Protein AF-A0A317I6V7-F1 (afdb_monomer_lite)

Sequence (240 aa):
MAKKPLKFLVHVSLLLIAISLPPVAFAQRNTPPSGINEHSTIQEILEYLNRTSFPYARIGLRVAVAKSVDSWNPNVDNRYPDEFLVFSAGFRLASALDDCHLVLRNENITVYDAEDRDIKPIDLKGLTESSPPYVAEFGTWLETVSHNGGKAPFLQSKNPARADVLGPWELKFQSRGFFVRSIFGVKIPALKQGFFGKDFETSDTVRFGFDDRAAAERFNSGFRRLIKLCQPRSTKPRWK

Foldseek 3Di:
DDDDDPVVVVVVVVVVVVPPDDPPPLQPDLAADPQAHPPDALLSLLVVCQPQAQQQWKKKFWDQADDDPVPPDVPPPPGRPTWIKIKGGGWGFDDDSRALKTKIKHQAIWMWGDPPPDIDTDPPCVQQVDDDDWMFMFIARLQQKDLPPWRGWDQDDPPPVCCVRFARTKTKIFGQTFGPGDRPRDPSDPPDPDGDDPGDTDRRIMMIHHNDRVSRSNCSSSSSVSSVVSHDPPPPPPPD

Radius of gyration: 23.15 Å; chains: 1; bounding box: 88×47×67 Å

pLDDT: mean 70.58, std 20.38, range [28.17, 97.19]

Secondary structure (DSSP, 8-state):
-----THHHHHHHHHHHTTS-----GGG--PPPTT--TT--HHHHHHHHHHHTGGGPEEEEEEEPPPPGGG--TTS--PPPEEEEEEPS--EE-S-TT-SEEEEEESS--EEE--SS--EE--HHHHH-PPSPPPEEEEEEGGGB-SSSS-S-EE--S-HHHHHHH-SEEEEE-B-------BTTB----SSTTS--SS----S-EEEEESSHHHHHHHHHHHHHHHHHHS---------

Structure (mmCIF, N/CA/C/O backbone):
data_AF-A0A317I6V7-F1
#
_entry.id   AF-A0A317I6V7-F1
#
loop_
_atom_site.group_PDB
_atom_site.id
_atom_site.type_symbol
_atom_site.label_atom_id
_atom_site.label_alt_id
_atom_site.label_comp_id
_atom_site.label_asym_id
_atom_site.label_entity_id
_atom_site.label_seq_id
_atom_site.pdbx_PDB_ins_code
_atom_site.Cartn_x
_atom_site.Cartn_y
_atom_site.Cartn_z
_atom_site.occupancy
_atom_site.B_iso_or_equiv
_atom_site.auth_seq_id
_atom_site.auth_comp_id
_atom_site.auth_asym_id
_atom_site.auth_atom_id
_atom_site.pdbx_PDB_model_num
ATOM 1 N N . MET A 1 1 ? -55.033 30.294 -35.111 1.00 42.62 1 MET A N 1
ATOM 2 C CA . MET A 1 1 ? -54.491 29.064 -34.487 1.00 42.62 1 MET A CA 1
ATOM 3 C C . MET A 1 1 ? -53.004 28.961 -34.806 1.00 42.62 1 MET A C 1
ATOM 5 O O . MET A 1 1 ? -52.654 28.615 -35.925 1.00 42.62 1 MET A O 1
ATOM 9 N N . ALA A 1 2 ? -52.130 29.333 -33.868 1.00 43.94 2 ALA A N 1
ATOM 10 C CA . ALA A 1 2 ? -50.680 29.307 -34.067 1.00 43.94 2 ALA A CA 1
ATOM 11 C C . ALA A 1 2 ? -50.092 28.015 -33.478 1.00 43.94 2 ALA A C 1
ATOM 13 O O . ALA A 1 2 ? -50.138 27.802 -32.266 1.00 43.94 2 ALA A O 1
ATOM 14 N N . LYS A 1 3 ? -49.558 27.140 -34.340 1.00 52.41 3 LYS A N 1
ATOM 15 C CA . LYS A 1 3 ? -48.826 25.931 -33.936 1.00 52.41 3 LYS A CA 1
ATOM 16 C C . LYS A 1 3 ? -47.476 26.354 -33.348 1.00 52.41 3 LYS A C 1
ATOM 18 O O . LYS A 1 3 ? -46.576 26.740 -34.088 1.00 52.41 3 LYS A O 1
ATOM 23 N N . LYS A 1 4 ? -47.332 26.301 -32.020 1.00 54.62 4 LYS A N 1
ATOM 24 C CA . LYS A 1 4 ? -46.026 26.462 -31.361 1.00 54.62 4 LYS A CA 1
ATOM 25 C C . LYS A 1 4 ? -45.130 25.262 -31.718 1.00 54.62 4 LYS A C 1
ATOM 27 O O . LYS A 1 4 ? -45.615 24.130 -31.689 1.00 54.62 4 LYS A O 1
ATOM 32 N N . PRO A 1 5 ? -43.852 25.469 -32.076 1.00 56.53 5 PRO A N 1
ATOM 33 C CA . PRO A 1 5 ? -43.005 24.397 -32.581 1.00 56.53 5 PRO A CA 1
ATOM 34 C C . PRO A 1 5 ? -42.547 23.468 -31.448 1.00 56.53 5 PRO A C 1
ATOM 36 O O . PRO A 1 5 ? -41.829 23.872 -30.534 1.00 56.53 5 PRO A O 1
ATOM 39 N N . LEU A 1 6 ? -42.909 22.189 -31.582 1.00 55.72 6 LEU A N 1
ATOM 40 C CA . LEU A 1 6 ? -42.563 21.039 -30.728 1.00 55.72 6 LEU A CA 1
ATOM 41 C C . LEU A 1 6 ? -41.057 20.920 -30.396 1.00 55.72 6 LEU A C 1
ATOM 43 O O . LEU A 1 6 ? -40.670 20.277 -29.426 1.00 55.72 6 LEU A O 1
ATOM 47 N N . LYS A 1 7 ? -40.194 21.580 -31.178 1.00 51.94 7 LYS A N 1
ATOM 48 C CA . LYS A 1 7 ? -38.734 21.570 -31.018 1.00 51.94 7 LYS A CA 1
ATOM 49 C C . LYS A 1 7 ? -38.255 22.253 -29.730 1.00 51.94 7 LYS A C 1
ATOM 51 O O . LYS A 1 7 ? -37.212 21.866 -29.212 1.00 51.94 7 LYS A O 1
ATOM 56 N N . PHE A 1 8 ? -39.012 23.210 -29.185 1.00 54.28 8 PHE A N 1
ATOM 57 C CA . PHE A 1 8 ? -38.593 23.946 -27.984 1.00 54.28 8 PHE A CA 1
ATOM 58 C C . PHE A 1 8 ? -38.741 23.120 -26.693 1.00 54.28 8 PHE A C 1
ATOM 60 O O . PHE A 1 8 ? -37.932 23.246 -25.781 1.00 54.28 8 PHE A O 1
ATOM 67 N N . LEU A 1 9 ? -39.721 22.211 -26.638 1.00 53.19 9 LEU A N 1
ATOM 68 C CA . LEU A 1 9 ? -39.966 21.359 -25.466 1.00 53.19 9 LEU A CA 1
ATOM 69 C C . LEU A 1 9 ? -38.893 20.272 -25.293 1.00 53.19 9 LEU A C 1
ATOM 71 O O . LEU A 1 9 ? -38.475 20.001 -24.174 1.00 53.19 9 LEU A O 1
ATOM 75 N N . VAL A 1 10 ? -38.371 19.721 -26.394 1.00 58.03 10 VAL A N 1
ATOM 76 C CA . VAL A 1 10 ? -37.334 18.672 -26.350 1.00 58.03 10 VAL A CA 1
ATOM 77 C C . VAL A 1 10 ? -35.992 19.206 -25.825 1.00 58.03 10 VAL A C 1
ATOM 79 O O . VAL A 1 10 ? -35.286 18.500 -25.110 1.00 58.03 10 VAL A O 1
ATOM 82 N N . HIS A 1 11 ? -35.657 20.469 -26.108 1.00 53.97 11 HIS A N 1
ATOM 83 C CA . HIS A 1 11 ? -34.395 21.067 -25.652 1.00 53.97 11 HIS A CA 1
ATOM 84 C C . HIS A 1 11 ? -34.428 21.415 -24.156 1.00 53.97 11 HIS A C 1
ATOM 86 O O . HIS A 1 11 ? -33.421 21.258 -23.469 1.00 53.97 11 HIS A O 1
ATOM 92 N N . VAL A 1 12 ? -35.590 21.810 -23.623 1.00 55.59 12 VAL A N 1
ATOM 93 C CA . VAL A 1 12 ? -35.756 22.084 -22.185 1.00 55.59 12 VAL A CA 1
ATOM 94 C C . VAL A 1 12 ? -35.726 20.786 -21.363 1.00 55.59 12 VAL A C 1
ATOM 96 O O . VAL A 1 12 ? -35.140 20.765 -20.282 1.00 55.59 12 VAL A O 1
ATOM 99 N N . SER A 1 13 ? -36.260 19.676 -21.889 1.00 54.66 13 SER A N 1
ATOM 100 C CA . SER A 1 13 ? -36.192 18.368 -21.217 1.00 54.66 13 SER A CA 1
ATOM 101 C C . SER A 1 13 ? -34.779 17.767 -21.180 1.00 54.66 13 SER A C 1
ATOM 103 O O . SER A 1 13 ? -34.418 17.148 -20.183 1.00 54.66 13 SER A O 1
ATOM 105 N N . LEU A 1 14 ? -33.949 17.985 -22.208 1.00 51.53 14 LEU A N 1
ATOM 106 C CA . LEU A 1 14 ? -32.545 17.540 -22.210 1.00 51.53 14 LEU A CA 1
ATOM 107 C C . LEU A 1 14 ? -31.654 18.372 -21.272 1.00 51.53 14 LEU A C 1
ATOM 109 O O . LEU A 1 14 ? -30.735 17.825 -20.666 1.00 51.53 14 LEU A O 1
ATOM 113 N N . LEU A 1 15 ? -31.954 19.663 -21.083 1.00 49.69 15 LEU A N 1
ATOM 114 C CA . LEU A 1 15 ? -31.206 20.518 -20.155 1.00 49.69 15 LEU A CA 1
ATOM 115 C C . LEU A 1 15 ? -31.496 20.187 -18.675 1.00 49.69 15 LEU A C 1
ATOM 117 O O . LEU A 1 15 ? -30.617 20.331 -17.832 1.00 49.69 15 LEU A O 1
ATOM 121 N N . LEU A 1 16 ? -32.701 19.700 -18.352 1.00 47.91 16 LEU A N 1
ATOM 122 C CA . LEU A 1 16 ? -33.094 19.335 -16.980 1.00 47.91 16 LEU A CA 1
ATOM 123 C C . LEU A 1 16 ? -32.540 17.977 -16.512 1.00 47.91 16 LEU A C 1
ATOM 125 O O . LEU A 1 16 ? -32.347 17.779 -15.313 1.00 47.91 16 LEU A O 1
ATOM 129 N N . ILE A 1 17 ? -32.209 17.060 -17.428 1.00 49.19 17 ILE A N 1
ATOM 130 C CA . ILE A 1 17 ? -31.572 15.776 -17.074 1.00 49.19 17 ILE A CA 1
ATOM 131 C C . ILE A 1 17 ? -30.071 15.962 -16.779 1.00 49.19 17 ILE A C 1
ATOM 133 O O . ILE A 1 17 ? -29.499 15.207 -15.998 1.00 49.19 17 ILE A O 1
ATOM 137 N N . ALA A 1 18 ? -29.440 17.020 -17.297 1.00 47.75 18 ALA A N 1
ATOM 138 C CA . ALA A 1 18 ? -28.030 17.318 -17.034 1.00 47.75 18 ALA A CA 1
ATOM 139 C C . ALA A 1 18 ? -27.755 17.950 -15.648 1.00 47.75 18 ALA A C 1
ATOM 141 O O . ALA A 1 18 ? -26.595 18.078 -15.263 1.00 47.75 18 ALA A O 1
ATOM 142 N N . ILE A 1 19 ? -28.789 18.339 -14.886 1.00 50.38 19 ILE A N 1
ATOM 143 C CA . ILE A 1 19 ? -28.647 19.107 -13.628 1.00 50.38 19 ILE A CA 1
ATOM 144 C C . ILE A 1 19 ? -28.826 18.237 -12.361 1.00 50.38 19 ILE A C 1
ATOM 146 O O . ILE A 1 19 ? -28.567 18.697 -11.253 1.00 50.38 19 ILE A O 1
ATOM 150 N N . SER A 1 20 ? -29.216 16.963 -12.473 1.00 45.06 20 SER A N 1
ATOM 151 C CA . SER A 1 20 ? -29.677 16.178 -11.308 1.00 45.06 20 SER A CA 1
ATOM 152 C C . SER A 1 20 ? -28.700 15.148 -10.731 1.00 45.06 20 SER A C 1
ATOM 154 O O . SER A 1 20 ? -29.088 14.372 -9.860 1.00 45.06 20 SER A O 1
ATOM 156 N N . LEU A 1 21 ? -27.422 15.167 -11.109 1.00 43.00 21 LEU A N 1
ATOM 157 C CA . LEU A 1 21 ? -26.402 14.438 -10.353 1.00 43.00 21 LEU A CA 1
ATOM 158 C C . LEU A 1 21 ? -25.285 15.400 -9.958 1.00 43.00 21 LEU A C 1
ATOM 160 O O . LEU A 1 21 ? -24.432 15.711 -10.793 1.00 43.00 21 LEU A O 1
ATOM 164 N N . PRO A 1 22 ? -25.248 15.882 -8.698 1.00 42.97 22 PRO A N 1
ATOM 165 C CA . PRO A 1 22 ? -24.014 16.460 -8.203 1.00 42.97 22 PRO A CA 1
ATOM 166 C C . PRO A 1 22 ? -22.922 15.397 -8.384 1.00 42.97 22 PRO A C 1
ATOM 168 O O . PRO A 1 22 ? -23.170 14.226 -8.070 1.00 42.97 22 PRO A O 1
ATOM 171 N N . PRO A 1 23 ? -21.717 15.751 -8.865 1.00 45.62 23 PRO A N 1
ATOM 172 C CA . PRO A 1 23 ? -20.574 14.883 -8.670 1.00 45.62 23 PRO A CA 1
ATOM 173 C C . PRO A 1 23 ? -20.439 14.767 -7.159 1.00 45.62 23 PRO A C 1
ATOM 175 O O . PRO A 1 23 ? -20.001 15.705 -6.492 1.00 45.62 23 PRO A O 1
ATOM 178 N N . VAL A 1 24 ? -20.930 13.666 -6.592 1.00 44.00 24 VAL A N 1
ATOM 179 C CA . VAL A 1 24 ? -20.813 13.434 -5.165 1.00 44.00 24 VAL A CA 1
ATOM 180 C C . VAL A 1 24 ? -19.323 13.282 -4.932 1.00 44.00 24 VAL A C 1
ATOM 182 O O . VAL A 1 24 ? -18.716 12.252 -5.219 1.00 44.00 24 VAL A O 1
ATOM 185 N N . ALA A 1 25 ? -18.707 14.370 -4.486 1.00 42.50 25 ALA A N 1
ATOM 186 C CA . ALA A 1 25 ? -17.366 14.391 -3.961 1.00 42.50 25 ALA A CA 1
ATOM 187 C C . ALA A 1 25 ? -17.397 13.598 -2.646 1.00 42.50 25 ALA A C 1
ATOM 189 O O . ALA A 1 25 ? -17.383 14.157 -1.553 1.00 42.50 25 ALA A O 1
ATOM 190 N N . PHE A 1 26 ? -17.485 12.269 -2.755 1.00 47.50 26 PHE A N 1
ATOM 191 C CA . PHE A 1 26 ? -17.422 11.329 -1.636 1.00 47.50 26 PHE A CA 1
ATOM 192 C C . PHE A 1 26 ? -16.087 11.433 -0.882 1.00 47.50 26 PHE A C 1
ATOM 194 O O . PHE A 1 26 ? -15.999 11.061 0.283 1.00 47.50 26 PHE A O 1
ATOM 201 N N . ALA A 1 27 ? -15.071 12.047 -1.492 1.00 43.47 27 ALA A N 1
ATOM 202 C CA . ALA A 1 27 ? -13.715 12.134 -0.968 1.00 43.47 27 ALA A CA 1
ATOM 203 C C . ALA A 1 27 ? -13.500 13.094 0.226 1.00 43.47 27 ALA A C 1
ATOM 205 O O . ALA A 1 27 ? -12.367 13.223 0.689 1.00 43.47 27 ALA A O 1
ATOM 206 N N . GLN A 1 28 ? -14.538 13.768 0.739 1.00 48.84 28 GLN A N 1
ATOM 207 C CA . GLN A 1 28 ? -14.410 14.679 1.892 1.00 48.84 28 GLN A CA 1
ATOM 208 C C . GLN A 1 28 ? -15.331 14.372 3.072 1.00 48.84 28 GLN A C 1
ATOM 210 O O . GLN A 1 28 ? -15.231 15.032 4.108 1.00 48.84 28 GLN A O 1
ATOM 215 N N . ARG A 1 29 ? -16.206 13.369 2.973 1.00 52.38 29 ARG A N 1
ATOM 216 C CA . ARG A 1 29 ? -16.986 12.968 4.140 1.00 52.38 29 ARG A CA 1
ATOM 217 C C . ARG A 1 29 ? -16.149 12.000 4.966 1.00 52.38 29 ARG A C 1
ATOM 219 O O . ARG A 1 29 ? -15.787 10.934 4.487 1.00 52.38 29 ARG A O 1
ATOM 226 N N . ASN A 1 30 ? -15.898 12.341 6.230 1.00 60.06 30 ASN A N 1
ATOM 227 C CA . ASN A 1 30 ? -15.351 11.428 7.245 1.00 60.06 30 ASN A CA 1
ATOM 228 C C . ASN A 1 30 ? -16.300 10.244 7.552 1.00 60.06 30 ASN A C 1
ATOM 230 O O . ASN A 1 30 ? -16.191 9.627 8.608 1.00 60.06 30 ASN A O 1
ATOM 234 N N . THR A 1 31 ? -17.263 9.954 6.674 1.00 68.94 31 THR A N 1
ATOM 235 C CA . THR A 1 31 ? -18.221 8.877 6.860 1.00 68.94 31 THR A CA 1
ATOM 236 C C . THR A 1 31 ? -17.489 7.547 6.677 1.00 68.94 31 THR A C 1
ATOM 238 O O . THR A 1 31 ? -16.806 7.353 5.662 1.00 68.94 31 THR A O 1
ATOM 241 N N . PRO A 1 32 ? -17.593 6.634 7.652 1.00 77.06 32 PRO A N 1
ATOM 242 C CA . PRO A 1 32 ? -17.038 5.297 7.530 1.00 77.06 32 PRO A CA 1
ATOM 243 C C . PRO A 1 32 ? -17.605 4.577 6.293 1.00 77.06 32 PRO A C 1
ATOM 245 O O . PRO A 1 32 ? -18.790 4.741 5.988 1.00 77.06 32 PRO A O 1
ATOM 248 N N . PRO A 1 33 ? -16.796 3.795 5.557 1.00 82.06 33 PRO A N 1
ATOM 249 C CA . PRO A 1 33 ? -17.315 2.932 4.509 1.00 82.06 33 PRO A CA 1
ATOM 250 C C . PRO A 1 33 ? -18.190 1.828 5.115 1.00 82.06 33 PRO A C 1
ATOM 252 O O . PRO A 1 33 ? -18.050 1.473 6.285 1.00 82.06 33 PRO A O 1
ATOM 255 N N . SER A 1 34 ? -19.072 1.248 4.300 1.00 83.62 34 SER A N 1
ATOM 256 C CA . SER A 1 34 ? -19.912 0.118 4.708 1.00 83.62 34 SER A CA 1
ATOM 257 C C . SER A 1 34 ? -19.063 -1.015 5.297 1.00 83.62 34 SER A C 1
ATOM 259 O O . SER A 1 34 ? -18.195 -1.549 4.606 1.00 83.62 34 SER A O 1
ATOM 261 N N . GLY A 1 35 ? -19.331 -1.394 6.548 1.00 86.25 35 GLY A N 1
ATOM 262 C CA . GLY A 1 35 ? -18.615 -2.461 7.258 1.00 86.25 35 GLY A CA 1
ATOM 263 C C . GLY A 1 35 ? -17.749 -1.989 8.428 1.00 86.25 35 GLY A C 1
ATOM 264 O O . GLY A 1 35 ? -17.358 -2.823 9.232 1.00 86.25 35 GLY A O 1
ATOM 265 N N . ILE A 1 36 ? -17.505 -0.683 8.565 1.00 90.75 36 ILE A N 1
ATOM 266 C CA . ILE A 1 36 ? -16.954 -0.064 9.782 1.00 90.75 36 ILE A CA 1
ATOM 267 C C . ILE A 1 36 ? -17.796 1.161 10.153 1.00 90.75 36 ILE A C 1
ATOM 269 O O . ILE A 1 36 ? -18.487 1.719 9.303 1.00 90.75 36 ILE A O 1
ATOM 273 N N . ASN A 1 37 ? -17.789 1.580 11.418 1.00 91.50 37 ASN A N 1
ATOM 274 C CA . ASN A 1 37 ? -18.605 2.698 11.908 1.00 91.50 37 ASN A CA 1
ATOM 275 C C . ASN A 1 37 ? -17.823 3.603 12.877 1.00 91.50 37 ASN A C 1
ATOM 277 O O . ASN A 1 37 ? -16.635 3.393 13.108 1.00 91.50 37 ASN A O 1
ATOM 281 N N . GLU A 1 38 ? -18.481 4.626 13.437 1.00 87.75 38 GLU A N 1
ATOM 282 C CA . GLU A 1 38 ? -17.881 5.607 14.356 1.00 87.75 38 GLU A CA 1
ATOM 283 C C . GLU A 1 38 ? -17.362 5.066 15.693 1.00 87.75 38 GLU A C 1
ATOM 285 O O . GLU A 1 38 ? -16.569 5.743 16.351 1.00 87.75 38 GLU A O 1
ATOM 290 N N . HIS A 1 39 ? -17.682 3.826 16.021 1.00 91.25 39 HIS A N 1
ATOM 291 C CA . HIS A 1 39 ? -17.233 3.127 17.216 1.00 91.25 39 HIS A CA 1
ATOM 292 C C . HIS A 1 39 ? -16.335 1.931 16.903 1.00 91.25 39 HIS A C 1
ATOM 294 O O . HIS A 1 39 ? -15.922 1.245 17.833 1.00 91.25 39 HIS A O 1
ATOM 300 N N . SER A 1 40 ? -16.000 1.701 15.627 1.00 93.62 40 SER A N 1
ATOM 301 C CA . SER A 1 40 ? -15.181 0.549 15.267 1.00 93.62 40 SER A CA 1
ATOM 302 C C . SER A 1 40 ? -13.807 0.571 15.921 1.00 93.62 40 SER A C 1
ATOM 304 O O . SER A 1 40 ? -13.154 1.622 15.968 1.00 93.62 40 SER A O 1
ATOM 306 N N . THR A 1 41 ? -13.388 -0.599 16.398 1.00 93.81 41 THR A N 1
ATOM 307 C CA . THR A 1 41 ? -12.099 -0.822 17.062 1.00 93.81 41 THR A CA 1
ATOM 308 C C . THR A 1 41 ? -10.947 -0.861 16.052 1.00 93.81 41 THR A C 1
ATOM 310 O O . THR A 1 41 ? -11.164 -0.948 14.841 1.00 93.81 41 THR A O 1
ATOM 313 N N . ILE A 1 42 ? -9.704 -0.804 16.545 1.00 92.75 42 ILE A N 1
ATOM 314 C CA . ILE A 1 42 ? -8.497 -0.987 15.718 1.00 92.75 42 ILE A CA 1
ATOM 315 C C . ILE A 1 42 ? -8.574 -2.321 14.963 1.00 92.75 42 ILE A C 1
ATOM 317 O O . ILE A 1 42 ? -8.424 -2.334 13.741 1.00 92.75 42 ILE A O 1
ATOM 321 N N . GLN A 1 43 ? -8.928 -3.397 15.670 1.00 94.44 43 GLN A N 1
ATOM 322 C CA . GLN A 1 43 ? -9.109 -4.732 15.105 1.00 94.44 43 GLN A CA 1
ATOM 323 C C . GLN A 1 43 ? -10.138 -4.761 13.977 1.00 94.44 43 GLN A C 1
ATOM 325 O O . GLN A 1 43 ? -9.817 -5.215 12.882 1.00 94.44 43 GLN A O 1
ATOM 330 N N . GLU A 1 44 ? -11.344 -4.235 14.195 1.00 94.88 44 GLU A N 1
ATOM 331 C CA . GLU A 1 44 ? -12.392 -4.236 13.166 1.00 94.88 44 GLU A CA 1
ATOM 332 C C . GLU A 1 44 ? -11.957 -3.479 11.905 1.00 94.88 44 GLU A C 1
ATOM 334 O O . GLU A 1 44 ? -12.246 -3.893 10.779 1.00 94.88 44 GLU A O 1
ATOM 339 N N . ILE A 1 45 ? -11.235 -2.368 12.077 1.00 95.06 45 ILE A N 1
ATOM 340 C CA . ILE A 1 45 ? -10.740 -1.572 10.954 1.00 95.06 45 ILE A CA 1
ATOM 341 C C . ILE A 1 45 ? -9.611 -2.304 10.222 1.00 95.06 45 ILE A C 1
ATOM 343 O O . ILE A 1 45 ? -9.592 -2.299 8.990 1.00 95.06 45 ILE A O 1
ATOM 347 N N . LEU A 1 46 ? -8.690 -2.943 10.943 1.00 94.88 46 LEU A N 1
ATOM 348 C CA . LEU A 1 46 ? -7.609 -3.730 10.351 1.00 94.88 46 LEU A CA 1
ATOM 349 C C . LEU A 1 46 ? -8.138 -4.956 9.601 1.00 94.88 46 LEU A C 1
ATOM 351 O O . LEU A 1 46 ? -7.733 -5.180 8.461 1.00 94.88 46 LEU A O 1
ATOM 355 N N . GLU A 1 47 ? -9.087 -5.697 10.175 1.00 95.25 47 GLU A N 1
ATOM 356 C CA . GLU A 1 47 ? -9.764 -6.815 9.508 1.00 95.25 47 GLU A CA 1
ATOM 357 C C . GLU A 1 47 ? -10.487 -6.352 8.239 1.00 95.25 47 GLU A C 1
ATOM 359 O O . GLU A 1 47 ? -10.355 -6.967 7.173 1.00 95.25 47 GLU A O 1
ATOM 364 N N . TYR A 1 48 ? -11.205 -5.229 8.325 1.00 95.69 48 TYR A N 1
ATOM 365 C CA . TYR A 1 48 ? -11.856 -4.612 7.176 1.00 95.69 48 TYR A CA 1
ATOM 366 C C . TYR A 1 48 ? -10.840 -4.289 6.070 1.00 95.69 48 TYR A C 1
ATOM 368 O O . TYR A 1 48 ? -10.996 -4.762 4.942 1.00 95.69 48 TYR A O 1
ATOM 376 N N . LEU A 1 49 ? -9.770 -3.552 6.386 1.00 95.69 49 LEU A N 1
ATOM 377 C CA . LEU A 1 49 ? -8.745 -3.161 5.414 1.00 95.69 49 LEU A CA 1
ATOM 378 C C . LEU A 1 49 ? -8.008 -4.371 4.827 1.00 95.69 49 LEU A C 1
ATOM 380 O O . LEU A 1 49 ? -7.741 -4.387 3.624 1.00 95.69 49 LEU A O 1
ATOM 384 N N . ASN A 1 50 ? -7.731 -5.396 5.633 1.00 96.00 50 ASN A N 1
ATOM 385 C CA . ASN A 1 50 ? -7.088 -6.632 5.190 1.00 96.00 50 ASN A CA 1
ATOM 386 C C . ASN A 1 50 ? -7.939 -7.412 4.184 1.00 96.00 50 ASN A C 1
ATOM 388 O O . ASN A 1 50 ? -7.406 -8.040 3.270 1.00 96.00 50 ASN A O 1
ATOM 392 N N . ARG A 1 51 ? -9.267 -7.340 4.300 1.00 96.06 51 ARG A N 1
ATOM 393 C CA . ARG A 1 51 ? -10.182 -7.973 3.346 1.00 96.06 51 ARG A CA 1
ATOM 394 C C . ARG A 1 51 ? -10.418 -7.122 2.101 1.00 96.06 51 ARG A C 1
ATOM 396 O O . ARG A 1 51 ? -10.503 -7.664 1.001 1.00 96.06 51 ARG A O 1
ATOM 403 N N . THR A 1 52 ? -10.579 -5.809 2.258 1.00 95.50 52 THR A N 1
ATOM 404 C CA . THR A 1 52 ? -11.110 -4.955 1.182 1.00 95.50 52 THR A CA 1
ATOM 405 C C . THR A 1 52 ? -10.067 -4.131 0.446 1.00 95.50 52 THR A C 1
ATOM 407 O O . THR A 1 52 ? -10.381 -3.614 -0.624 1.00 95.50 52 THR A O 1
ATOM 410 N N . SER A 1 53 ? -8.875 -3.947 1.021 1.00 95.75 53 SER A N 1
ATOM 411 C CA . SER A 1 53 ? -7.963 -2.889 0.578 1.00 95.75 53 SER A CA 1
ATOM 412 C C . SER A 1 53 ? -6.503 -3.328 0.470 1.00 95.75 53 SER A C 1
ATOM 414 O O . SER A 1 53 ? -5.949 -3.209 -0.619 1.00 95.75 53 SER A O 1
ATOM 416 N N . PHE A 1 54 ? -5.874 -3.843 1.537 1.00 95.81 54 PHE A N 1
ATOM 417 C CA . PHE A 1 54 ? -4.437 -4.179 1.527 1.00 95.81 54 PHE A CA 1
ATOM 418 C C . PHE A 1 54 ? -4.031 -5.118 0.375 1.00 95.81 54 PHE A C 1
ATOM 420 O O . PHE A 1 54 ? -3.064 -4.786 -0.313 1.00 95.81 54 PHE A O 1
ATOM 427 N N . PRO A 1 55 ? -4.787 -6.190 0.051 1.00 97.19 55 PRO A N 1
ATOM 428 C CA . PRO A 1 55 ? -4.408 -7.098 -1.035 1.00 97.19 55 PRO A CA 1
ATOM 429 C C . PRO A 1 55 ? -4.393 -6.443 -2.416 1.00 97.19 55 PRO A C 1
ATOM 431 O O . PRO A 1 55 ? -3.725 -6.937 -3.316 1.00 97.19 55 PRO A O 1
ATOM 434 N N . TYR A 1 56 ? -5.116 -5.337 -2.587 1.00 96.69 56 TYR A N 1
ATOM 435 C CA . TYR A 1 56 ? -5.269 -4.638 -3.864 1.00 96.69 56 TYR A CA 1
ATOM 436 C C . TYR A 1 56 ? -4.395 -3.383 -3.958 1.00 96.69 56 TYR A C 1
ATOM 438 O O . TYR A 1 56 ? -4.307 -2.766 -5.020 1.00 96.69 56 TYR A O 1
ATOM 446 N N . ALA A 1 57 ? -3.767 -2.980 -2.852 1.00 95.56 57 ALA A N 1
ATOM 447 C CA . ALA A 1 57 ? -2.943 -1.789 -2.800 1.00 95.56 57 ALA A CA 1
ATOM 448 C C . ALA A 1 57 ? -1.551 -2.069 -3.373 1.00 95.56 57 ALA A C 1
ATOM 450 O O . ALA A 1 57 ? -0.866 -3.002 -2.952 1.00 95.56 57 ALA A O 1
ATOM 451 N N . ARG A 1 58 ? -1.107 -1.208 -4.287 1.00 94.81 58 ARG A N 1
ATOM 452 C CA . ARG A 1 58 ? 0.305 -1.089 -4.674 1.00 94.81 58 ARG A CA 1
ATOM 453 C C . ARG A 1 58 ? 0.979 -0.123 -3.715 1.00 94.81 58 ARG A C 1
ATOM 455 O O . ARG A 1 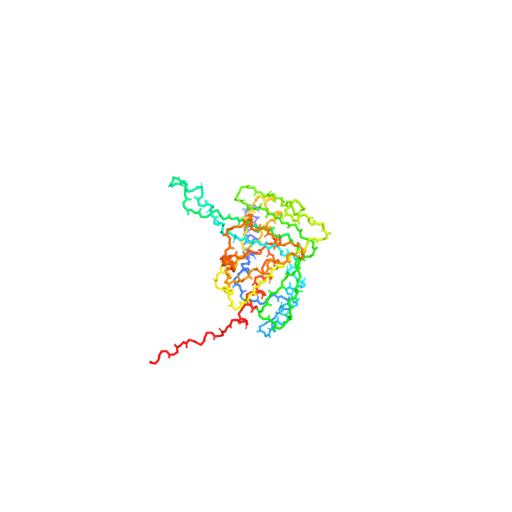58 ? 0.443 0.963 -3.486 1.00 94.81 58 ARG A O 1
ATOM 462 N N . ILE A 1 59 ? 2.129 -0.486 -3.164 1.00 91.06 59 ILE A N 1
ATOM 463 C CA . ILE A 1 59 ? 2.835 0.361 -2.194 1.00 91.06 59 ILE A CA 1
ATOM 464 C C . ILE A 1 59 ? 3.989 1.050 -2.912 1.00 91.06 59 ILE A C 1
ATOM 466 O O . ILE A 1 59 ? 4.808 0.384 -3.529 1.00 91.06 59 ILE A O 1
ATOM 470 N N . GLY A 1 60 ? 4.044 2.379 -2.870 1.00 87.06 60 GLY A N 1
ATOM 471 C CA . GLY A 1 60 ? 5.133 3.156 -3.462 1.00 87.06 60 GLY A CA 1
ATOM 472 C C . GLY A 1 60 ? 5.974 3.838 -2.393 1.00 87.06 60 GLY A C 1
ATOM 473 O O . GLY A 1 60 ? 5.420 4.448 -1.478 1.00 87.06 60 GLY A O 1
ATOM 474 N N . LEU A 1 61 ? 7.294 3.768 -2.527 1.00 79.56 61 LEU A N 1
ATOM 475 C CA . LEU A 1 61 ? 8.266 4.349 -1.610 1.00 79.56 61 LEU A CA 1
ATOM 476 C C . LEU A 1 61 ? 9.185 5.293 -2.377 1.00 79.56 61 LEU A C 1
ATOM 478 O O . LEU A 1 61 ? 9.801 4.894 -3.362 1.00 79.56 61 LEU A O 1
ATOM 482 N N . ARG A 1 62 ? 9.295 6.537 -1.908 1.00 73.69 62 ARG A N 1
ATOM 483 C CA . ARG A 1 62 ? 10.325 7.462 -2.383 1.00 73.69 62 ARG A CA 1
ATOM 484 C C . ARG A 1 62 ? 11.527 7.386 -1.450 1.00 73.69 62 ARG A C 1
ATOM 486 O O . ARG A 1 62 ? 11.385 7.644 -0.258 1.00 73.69 62 ARG A O 1
ATOM 493 N N . VAL A 1 63 ? 12.687 7.043 -1.991 1.00 64.94 63 VAL A N 1
ATOM 494 C CA . VAL A 1 63 ? 13.939 6.922 -1.244 1.00 64.94 63 VAL A CA 1
ATOM 495 C C . VAL A 1 63 ? 14.892 8.003 -1.732 1.00 64.94 63 VAL A C 1
ATOM 497 O O . VAL A 1 63 ? 15.217 8.044 -2.914 1.00 64.94 63 VAL A O 1
ATOM 500 N N . ALA A 1 64 ? 15.351 8.864 -0.825 1.00 59.59 64 ALA A N 1
ATOM 501 C CA . ALA A 1 64 ? 16.449 9.772 -1.125 1.00 59.59 64 ALA A CA 1
ATOM 502 C C . ALA A 1 64 ? 17.757 8.968 -1.137 1.00 59.59 64 ALA A C 1
ATOM 504 O O . ALA A 1 64 ? 18.136 8.372 -0.126 1.00 59.59 64 ALA A O 1
ATOM 505 N N . VAL A 1 65 ? 18.444 8.917 -2.277 1.00 56.41 65 VAL A N 1
ATOM 506 C CA . VAL A 1 65 ? 19.717 8.202 -2.407 1.00 56.41 65 VAL A CA 1
ATOM 507 C C . VAL A 1 65 ? 20.866 9.184 -2.222 1.00 56.41 65 VAL A C 1
ATOM 509 O O . VAL A 1 65 ? 20.973 10.172 -2.945 1.00 56.41 65 VAL A O 1
ATOM 512 N N . ALA A 1 66 ? 21.764 8.907 -1.276 1.00 49.69 66 ALA A N 1
ATOM 513 C CA . ALA A 1 66 ? 23.001 9.665 -1.127 1.00 49.69 66 ALA A CA 1
ATOM 514 C C . ALA A 1 66 ? 23.865 9.525 -2.397 1.00 49.69 66 ALA A C 1
ATOM 516 O O . ALA A 1 66 ? 24.267 8.419 -2.756 1.00 49.69 66 ALA A O 1
ATOM 517 N N . LYS A 1 67 ? 24.157 10.636 -3.091 1.00 47.28 67 LYS A N 1
ATOM 518 C CA . LYS A 1 67 ? 25.121 10.640 -4.206 1.00 47.28 67 LYS A CA 1
ATOM 519 C C . LYS A 1 67 ? 26.502 10.286 -3.661 1.00 47.28 67 LYS A C 1
ATOM 521 O O . LYS A 1 67 ? 26.942 10.875 -2.674 1.00 47.28 67 LYS A O 1
ATOM 526 N N . SER A 1 68 ? 27.204 9.363 -4.319 1.00 43.72 68 SER A N 1
ATOM 527 C CA . SER A 1 68 ? 28.586 9.069 -3.961 1.00 43.72 68 SER A CA 1
ATOM 528 C C . SER A 1 68 ? 29.467 10.304 -4.116 1.00 43.72 68 SER A C 1
ATOM 530 O O . SER A 1 68 ? 29.421 10.951 -5.165 1.00 43.72 68 SER A O 1
ATOM 532 N N . VAL A 1 69 ? 30.270 10.605 -3.088 1.00 45.16 69 VAL A N 1
ATOM 533 C CA . VAL A 1 69 ? 31.169 11.775 -2.996 1.00 45.16 69 VAL A CA 1
ATOM 534 C C . VAL A 1 69 ? 32.059 11.927 -4.240 1.00 45.16 69 VAL A C 1
ATOM 536 O O . VAL A 1 69 ? 32.327 13.045 -4.670 1.00 45.16 69 VAL A O 1
ATOM 539 N N . ASP A 1 70 ? 32.396 10.822 -4.906 1.00 45.78 70 ASP A N 1
ATOM 540 C CA . ASP A 1 70 ? 33.235 10.792 -6.114 1.00 45.78 70 ASP A CA 1
ATOM 541 C C . ASP A 1 70 ? 32.559 11.352 -7.384 1.00 45.78 70 ASP A C 1
ATOM 543 O O . ASP A 1 70 ? 33.193 11.472 -8.429 1.00 45.78 70 ASP A O 1
ATOM 547 N N . SER A 1 71 ? 31.272 11.711 -7.315 1.00 43.56 71 SER A N 1
ATOM 548 C CA . SER A 1 71 ? 30.490 12.254 -8.438 1.00 43.56 71 SER A CA 1
ATOM 549 C C . SER A 1 71 ? 30.021 13.696 -8.222 1.00 43.56 71 SER A C 1
ATOM 551 O O . SER A 1 71 ? 29.148 14.174 -8.950 1.00 43.56 71 SER A O 1
ATOM 553 N N . TRP A 1 72 ? 30.592 14.400 -7.233 1.00 40.56 72 TRP A N 1
ATOM 554 C CA . TRP A 1 72 ? 30.264 15.793 -6.924 1.00 40.56 72 TRP A CA 1
ATOM 555 C C . TRP A 1 72 ? 30.674 16.723 -8.074 1.00 40.56 72 TRP A C 1
ATOM 557 O O . TRP A 1 72 ? 31.743 17.329 -8.086 1.00 40.56 72 TRP A O 1
ATOM 567 N N . ASN A 1 73 ? 29.802 16.833 -9.073 1.00 48.28 73 ASN A N 1
ATOM 568 C CA . ASN A 1 73 ? 29.850 17.885 -10.067 1.00 48.28 73 ASN A CA 1
ATOM 569 C C . ASN A 1 73 ? 29.050 19.078 -9.518 1.00 48.28 73 ASN A C 1
ATOM 571 O O . ASN A 1 73 ? 27.822 18.996 -9.473 1.00 48.28 73 ASN A O 1
ATOM 575 N N . PRO A 1 74 ? 29.699 20.191 -9.135 1.00 49.75 74 PRO A N 1
ATOM 576 C CA . PRO A 1 74 ? 29.019 21.364 -8.584 1.00 49.75 74 PRO A CA 1
ATOM 577 C C . PRO A 1 74 ? 28.072 22.056 -9.584 1.00 49.75 74 PRO A C 1
ATOM 579 O O . PRO A 1 74 ? 27.326 22.948 -9.190 1.00 49.75 74 PRO A O 1
ATOM 582 N N . ASN A 1 75 ? 28.076 21.644 -10.859 1.00 53.22 75 ASN A N 1
ATOM 583 C CA . ASN A 1 75 ? 27.163 22.135 -11.894 1.00 53.22 75 ASN A CA 1
ATOM 584 C C . ASN A 1 75 ? 25.908 21.259 -12.084 1.00 53.22 75 ASN A C 1
ATOM 586 O O . ASN A 1 75 ? 25.069 21.580 -12.924 1.00 53.22 75 ASN A O 1
ATOM 590 N N . VAL A 1 76 ? 25.769 20.150 -11.348 1.00 50.28 76 VAL A N 1
ATOM 591 C CA . VAL A 1 76 ? 24.583 19.281 -11.388 1.00 50.28 76 VAL A CA 1
ATOM 592 C C . VAL A 1 76 ? 23.782 19.524 -10.116 1.00 50.28 76 VAL A C 1
ATOM 594 O O . VAL A 1 76 ? 24.324 19.386 -9.027 1.00 50.28 76 VAL A O 1
ATOM 597 N N . ASP A 1 77 ? 22.505 19.890 -10.272 1.00 43.78 77 ASP A N 1
ATOM 598 C CA . ASP A 1 77 ? 21.533 20.157 -9.200 1.00 43.78 77 ASP A CA 1
ATOM 599 C C . ASP A 1 77 ? 21.808 19.288 -7.951 1.00 43.78 77 ASP A C 1
ATOM 601 O O . ASP A 1 77 ? 21.798 18.051 -8.023 1.00 43.78 77 ASP A O 1
ATOM 605 N N . ASN A 1 78 ? 22.086 19.942 -6.814 1.00 42.34 78 ASN A N 1
ATOM 606 C CA . ASN A 1 78 ? 22.493 19.345 -5.527 1.00 42.34 78 ASN A CA 1
ATOM 607 C C . ASN A 1 78 ? 21.394 18.485 -4.871 1.00 42.34 78 ASN A C 1
ATOM 609 O O . ASN A 1 78 ? 21.457 18.168 -3.684 1.00 42.34 78 ASN A O 1
ATOM 613 N N . ARG A 1 79 ? 20.356 18.112 -5.618 1.00 45.62 79 ARG A N 1
ATOM 614 C CA . ARG A 1 79 ? 19.320 17.203 -5.149 1.00 45.62 79 ARG A CA 1
ATOM 615 C C . ARG A 1 79 ? 19.868 15.781 -5.163 1.00 45.62 79 ARG A C 1
ATOM 617 O O . ARG A 1 79 ? 20.467 15.327 -6.150 1.00 45.62 79 ARG A O 1
ATOM 624 N N . TYR A 1 80 ? 19.667 15.096 -4.044 1.00 46.31 80 TYR A N 1
ATOM 625 C CA . TYR A 1 80 ? 19.757 13.646 -3.972 1.00 46.31 80 TYR A CA 1
ATOM 626 C C . TYR A 1 80 ? 18.860 13.048 -5.070 1.00 46.31 80 TYR A C 1
ATOM 628 O O . TYR A 1 80 ? 17.750 13.550 -5.261 1.00 46.31 80 TYR A O 1
ATOM 636 N N . PRO A 1 81 ? 19.325 12.056 -5.850 1.00 52.53 81 PRO A N 1
ATOM 637 C CA . PRO A 1 81 ? 18.438 11.319 -6.729 1.00 52.53 81 PRO A CA 1
ATOM 638 C C . PRO A 1 81 ? 17.384 10.633 -5.855 1.00 52.53 81 PRO A C 1
ATOM 640 O O . PRO A 1 81 ? 17.710 9.854 -4.961 1.00 52.53 81 PRO A O 1
ATOM 643 N N . ASP A 1 82 ? 16.126 11.002 -6.074 1.00 59.78 82 ASP A N 1
ATOM 644 C CA . ASP A 1 82 ? 14.981 10.340 -5.465 1.00 59.78 82 ASP A CA 1
ATOM 645 C C . ASP A 1 82 ? 14.668 9.105 -6.316 1.00 59.78 82 ASP A C 1
ATOM 647 O O . ASP A 1 82 ? 14.175 9.246 -7.435 1.00 59.78 82 ASP A O 1
ATOM 651 N N . GLU A 1 83 ? 14.910 7.906 -5.794 1.00 65.62 83 GLU A N 1
ATOM 652 C CA . GLU A 1 83 ? 14.389 6.684 -6.409 1.00 65.62 83 GLU A CA 1
ATOM 653 C C . GLU A 1 83 ? 12.938 6.481 -5.976 1.00 65.62 83 GLU A C 1
ATOM 655 O O . GLU A 1 83 ? 12.578 6.682 -4.808 1.00 65.62 83 GLU A O 1
ATOM 660 N N . PHE A 1 84 ? 12.082 6.076 -6.915 1.00 77.88 84 PHE A N 1
ATOM 661 C CA . PHE A 1 84 ? 10.687 5.779 -6.626 1.00 77.88 84 PHE A CA 1
ATOM 662 C C . PHE A 1 84 ? 10.391 4.308 -6.890 1.00 77.88 84 PHE A C 1
ATOM 664 O O . PHE A 1 84 ? 10.128 3.900 -8.017 1.00 77.88 84 PHE A O 1
ATOM 671 N N . LEU A 1 85 ? 10.420 3.516 -5.822 1.00 83.88 85 LEU A N 1
ATOM 672 C CA . LEU A 1 85 ? 10.169 2.083 -5.876 1.00 83.88 85 LEU A CA 1
ATOM 673 C C . LEU A 1 85 ? 8.685 1.804 -5.701 1.00 83.88 85 LEU A C 1
ATOM 675 O O . LEU A 1 85 ? 8.051 2.331 -4.785 1.00 83.88 85 LEU A O 1
ATOM 679 N N . VAL A 1 86 ? 8.133 0.933 -6.536 1.00 88.75 86 VAL A N 1
ATOM 680 C CA . VAL A 1 86 ? 6.735 0.513 -6.442 1.00 88.75 86 VAL A CA 1
ATOM 681 C C . VAL A 1 86 ? 6.644 -0.993 -6.342 1.00 88.75 86 VAL A C 1
ATOM 683 O O . VAL A 1 86 ? 7.194 -1.733 -7.146 1.00 88.75 86 VAL A O 1
ATOM 686 N N . PHE A 1 87 ? 5.923 -1.434 -5.328 1.00 90.94 87 PHE A N 1
ATOM 687 C CA . PHE A 1 87 ? 5.677 -2.817 -4.987 1.00 90.94 87 PHE A CA 1
ATOM 688 C C . PHE A 1 87 ? 4.303 -3.206 -5.535 1.00 90.94 87 PHE A C 1
ATOM 690 O O . PHE A 1 87 ? 3.312 -2.503 -5.298 1.00 90.94 87 PHE A O 1
ATOM 697 N N . SER A 1 88 ? 4.243 -4.316 -6.272 1.00 94.00 88 SER A N 1
ATOM 698 C CA . SER A 1 88 ? 2.993 -4.874 -6.786 1.00 94.00 88 SER A CA 1
ATOM 699 C C . SER A 1 88 ? 1.985 -5.164 -5.669 1.00 94.00 88 SER A C 1
ATOM 701 O O . SER A 1 88 ? 2.337 -5.342 -4.499 1.00 94.00 88 SER A O 1
ATOM 703 N N . ALA A 1 89 ? 0.708 -5.238 -6.044 1.00 96.00 89 ALA A N 1
ATOM 704 C CA . ALA A 1 89 ? -0.366 -5.630 -5.137 1.00 96.00 89 ALA A CA 1
ATOM 705 C C . ALA A 1 89 ? -0.172 -7.060 -4.584 1.00 96.00 89 ALA A C 1
ATOM 707 O O . ALA A 1 89 ? 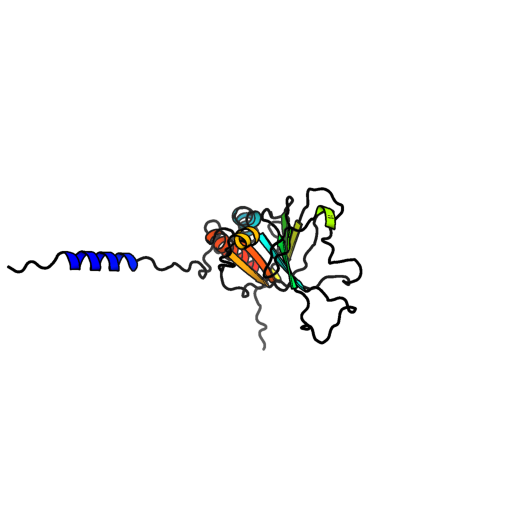0.622 -7.841 -5.115 1.00 96.00 89 ALA A O 1
ATOM 708 N N . GLY A 1 90 ? -0.903 -7.397 -3.515 1.00 95.56 90 GLY A N 1
ATOM 709 C CA . GLY A 1 90 ? -0.854 -8.705 -2.840 1.00 95.56 90 GLY A CA 1
ATOM 710 C C . GLY A 1 90 ? -0.527 -8.655 -1.344 1.00 95.56 90 GLY A C 1
ATOM 711 O O . GLY A 1 90 ? -0.478 -9.698 -0.696 1.00 95.56 90 GLY A O 1
ATOM 712 N N . PHE A 1 91 ? -0.330 -7.464 -0.775 1.00 93.81 91 PHE A N 1
ATOM 713 C CA . PHE A 1 91 ? -0.014 -7.293 0.642 1.00 93.81 91 PHE A CA 1
ATOM 714 C C . PHE A 1 91 ? -1.158 -7.736 1.561 1.00 93.81 91 PHE A C 1
ATOM 716 O O . PHE A 1 91 ? -2.321 -7.392 1.357 1.00 93.81 91 PHE A O 1
ATOM 723 N N . ARG A 1 92 ? -0.824 -8.463 2.625 1.00 95.38 92 ARG A N 1
ATOM 724 C CA . ARG A 1 92 ? -1.752 -8.894 3.674 1.00 95.38 92 ARG A CA 1
ATOM 725 C C . ARG A 1 92 ? -1.240 -8.504 5.044 1.00 95.38 92 ARG A C 1
ATOM 727 O O . ARG A 1 92 ? -0.041 -8.350 5.239 1.00 95.38 92 ARG A O 1
ATOM 734 N N . LEU A 1 93 ? -2.158 -8.336 5.982 1.00 93.75 93 LEU A N 1
ATOM 735 C CA . LEU A 1 93 ? -1.829 -8.008 7.360 1.00 93.75 93 LEU A CA 1
ATOM 736 C C . LEU A 1 93 ? -1.015 -9.136 8.008 1.00 93.75 93 LEU A C 1
ATOM 738 O O . LEU A 1 93 ? -1.431 -10.293 7.973 1.00 93.75 93 LEU A O 1
ATOM 742 N N . ALA A 1 94 ? 0.131 -8.775 8.579 1.00 89.75 94 ALA A N 1
ATOM 743 C CA . ALA A 1 94 ? 1.046 -9.664 9.291 1.00 89.75 94 ALA A CA 1
ATOM 744 C C . ALA A 1 94 ? 1.259 -9.249 10.760 1.00 89.75 94 ALA A C 1
ATOM 746 O O . ALA A 1 94 ? 1.735 -10.057 11.553 1.00 89.75 94 ALA A O 1
ATOM 747 N N . SER A 1 95 ? 0.909 -8.014 11.135 1.00 83.88 95 SER A N 1
ATOM 748 C CA . SER A 1 95 ? 0.881 -7.577 12.536 1.00 83.88 95 SER A CA 1
ATOM 749 C C . SER A 1 95 ? -0.354 -8.101 13.278 1.00 83.88 95 SER A C 1
ATOM 751 O O . SER A 1 95 ? -1.342 -8.510 12.662 1.00 83.88 95 SER A O 1
ATOM 753 N N . ALA A 1 96 ? -0.305 -8.061 14.613 1.00 84.44 96 ALA A N 1
ATOM 754 C CA . ALA A 1 96 ? -1.468 -8.330 15.453 1.00 84.44 96 ALA A CA 1
ATOM 755 C C . ALA A 1 96 ? -2.588 -7.299 15.203 1.00 84.44 96 ALA A C 1
ATOM 757 O O . ALA A 1 96 ? -2.340 -6.172 14.770 1.00 84.44 96 ALA A O 1
ATOM 758 N N . LEU A 1 97 ? -3.836 -7.706 15.446 1.00 81.12 97 LEU A N 1
ATOM 759 C CA . LEU A 1 97 ? -5.031 -6.923 15.111 1.00 81.12 97 LEU A CA 1
ATOM 760 C C . LEU A 1 97 ? -5.295 -5.746 16.059 1.00 81.12 97 LEU A C 1
ATOM 762 O O . LEU A 1 97 ? -6.121 -4.893 15.762 1.00 81.12 97 LEU A O 1
ATOM 766 N N . ASP A 1 98 ? -4.626 -5.691 17.198 1.00 77.12 98 ASP A N 1
ATOM 767 C CA . ASP A 1 98 ? -4.763 -4.655 18.218 1.00 77.12 98 ASP A CA 1
ATOM 768 C C . ASP A 1 98 ? -3.536 -3.735 18.306 1.00 77.12 98 ASP A C 1
ATOM 770 O O . ASP A 1 98 ? -3.496 -2.841 19.150 1.00 77.12 98 ASP A O 1
ATOM 774 N N . ASP A 1 99 ? -2.563 -3.910 17.409 1.00 78.06 99 ASP A N 1
ATOM 775 C CA . ASP A 1 99 ? -1.305 -3.171 17.421 1.00 78.06 99 ASP A CA 1
ATOM 776 C C . ASP A 1 99 ? -1.377 -1.890 16.566 1.00 78.06 99 ASP A C 1
ATOM 778 O O . ASP A 1 99 ? -1.922 -1.862 15.458 1.00 78.06 99 ASP A O 1
ATOM 782 N N . CYS A 1 100 ? -0.781 -0.810 17.076 1.00 86.94 100 CYS A N 1
ATOM 783 C CA . CYS A 1 100 ? -0.555 0.423 16.323 1.00 86.94 100 CYS A CA 1
ATOM 784 C C . CYS A 1 100 ? 0.708 0.365 15.450 1.00 86.94 100 CYS A C 1
ATOM 786 O O . CYS A 1 100 ? 0.981 1.292 14.679 1.00 86.94 100 CYS A O 1
ATOM 788 N N . HIS A 1 101 ? 1.454 -0.734 15.522 1.00 85.19 101 HIS A N 1
ATOM 789 C CA . HIS A 1 101 ? 2.453 -1.122 14.544 1.00 85.19 101 HIS A CA 1
ATOM 790 C C . HIS A 1 101 ? 1.807 -1.954 13.429 1.00 85.19 101 HIS A C 1
ATOM 792 O O . HIS A 1 101 ? 1.465 -3.124 13.593 1.00 85.19 101 HIS A O 1
ATOM 798 N N . LEU A 1 102 ? 1.643 -1.338 12.260 1.00 85.56 102 LEU A N 1
ATOM 799 C CA . LEU A 1 102 ? 1.122 -2.009 11.079 1.00 85.56 102 LEU A CA 1
ATOM 800 C C . LEU A 1 102 ? 2.259 -2.712 10.343 1.00 85.56 102 LEU A C 1
ATOM 802 O O . LEU A 1 102 ? 3.178 -2.045 9.872 1.00 85.56 102 LEU A O 1
ATOM 806 N N . VAL A 1 103 ? 2.136 -4.025 10.152 1.00 87.94 103 VAL A N 1
ATOM 807 C CA . VAL A 1 103 ? 3.013 -4.799 9.266 1.00 87.94 103 VAL A CA 1
ATOM 808 C C . VAL A 1 103 ? 2.175 -5.461 8.182 1.00 87.94 103 VAL A C 1
ATOM 810 O O . VAL A 1 103 ? 1.223 -6.186 8.467 1.00 87.94 103 VAL A O 1
ATOM 813 N N . LEU A 1 104 ? 2.532 -5.210 6.927 1.00 89.94 104 LEU A N 1
ATOM 814 C CA . LEU A 1 104 ? 1.957 -5.837 5.747 1.00 89.94 104 LEU A CA 1
ATOM 815 C C . LEU A 1 104 ? 3.007 -6.707 5.062 1.00 89.94 104 LEU A C 1
ATOM 817 O O . LEU A 1 104 ? 4.148 -6.282 4.923 1.00 89.94 104 LEU A O 1
ATOM 821 N N . ARG A 1 105 ? 2.612 -7.878 4.567 1.00 89.88 105 ARG A N 1
ATOM 822 C CA . ARG A 1 105 ? 3.487 -8.849 3.904 1.00 89.88 105 ARG A CA 1
ATOM 823 C C . ARG A 1 105 ? 2.914 -9.288 2.560 1.00 89.88 105 ARG A C 1
ATOM 825 O O . ARG A 1 105 ? 1.727 -9.588 2.471 1.00 89.88 105 ARG A O 1
ATOM 832 N N . ASN A 1 106 ? 3.746 -9.354 1.528 1.00 90.94 106 ASN A N 1
ATOM 833 C CA . ASN A 1 106 ? 3.406 -9.902 0.214 1.00 90.94 106 ASN A CA 1
ATOM 834 C C . ASN A 1 106 ? 4.417 -10.989 -0.160 1.00 90.94 106 ASN A C 1
ATOM 836 O O . ASN A 1 106 ? 5.604 -10.705 -0.186 1.00 90.94 106 ASN A O 1
ATOM 840 N N . GLU A 1 107 ? 3.976 -12.213 -0.445 1.00 88.31 107 GLU A N 1
ATOM 841 C CA . GLU A 1 107 ? 4.867 -13.352 -0.742 1.00 88.31 107 GLU A CA 1
ATOM 842 C C . GLU A 1 107 ? 5.105 -13.585 -2.238 1.00 88.31 107 GLU A C 1
ATOM 844 O O . GLU A 1 107 ? 5.856 -14.479 -2.620 1.00 88.31 107 GLU A O 1
ATOM 849 N N . ASN A 1 108 ? 4.456 -12.792 -3.091 1.00 88.56 108 ASN A N 1
ATOM 850 C CA . ASN A 1 108 ? 4.617 -12.852 -4.536 1.00 88.56 108 ASN A CA 1
ATOM 851 C C . ASN A 1 108 ? 4.772 -11.434 -5.085 1.00 88.56 108 ASN A C 1
ATOM 853 O O . ASN A 1 108 ? 3.850 -10.864 -5.676 1.00 88.56 108 ASN A O 1
ATOM 857 N N . ILE A 1 109 ? 5.930 -10.839 -4.805 1.00 87.81 109 ILE A N 1
ATOM 858 C CA . ILE A 1 109 ? 6.185 -9.439 -5.120 1.00 87.81 109 ILE A CA 1
ATOM 859 C C . ILE A 1 109 ? 6.910 -9.258 -6.455 1.00 87.81 109 ILE A C 1
ATOM 861 O O . ILE A 1 109 ? 7.897 -9.926 -6.754 1.00 87.81 109 ILE A O 1
ATOM 865 N N . THR A 1 110 ? 6.451 -8.278 -7.230 1.00 90.62 110 THR A N 1
ATOM 866 C CA . THR A 1 110 ? 7.240 -7.622 -8.277 1.00 90.62 110 THR A CA 1
ATOM 867 C C . THR A 1 110 ? 7.548 -6.200 -7.824 1.00 90.62 110 THR A C 1
ATOM 869 O O . THR A 1 110 ? 6.661 -5.497 -7.333 1.00 90.62 110 THR A O 1
ATOM 872 N N . VAL A 1 111 ? 8.802 -5.778 -7.972 1.00 87.56 111 VAL A N 1
ATOM 873 C CA . VAL A 1 111 ? 9.232 -4.411 -7.658 1.00 87.56 111 VAL A CA 1
ATOM 874 C C . VAL A 1 111 ? 9.533 -3.691 -8.960 1.00 87.56 111 VAL A C 1
ATOM 876 O O . VAL A 1 111 ? 10.133 -4.264 -9.865 1.00 87.56 111 VAL A O 1
ATOM 879 N N . TYR A 1 112 ? 9.112 -2.440 -9.050 1.00 88.19 112 TYR A N 1
ATOM 880 C CA . TYR A 1 112 ? 9.334 -1.572 -10.190 1.00 88.19 112 TYR A CA 1
ATOM 881 C C . TYR A 1 112 ? 10.138 -0.361 -9.753 1.00 88.19 112 TYR A C 1
ATOM 883 O O . TYR A 1 112 ? 9.853 0.228 -8.709 1.00 88.19 112 TYR A O 1
ATOM 891 N N . ASP A 1 113 ? 11.096 0.023 -10.582 1.00 84.88 113 ASP A N 1
ATOM 892 C CA . ASP A 1 113 ? 11.647 1.366 -10.561 1.00 84.88 113 ASP A CA 1
ATOM 893 C C . ASP A 1 113 ? 10.731 2.258 -11.404 1.00 84.88 113 ASP A C 1
ATOM 895 O O . ASP A 1 113 ? 10.427 1.935 -12.558 1.00 84.88 113 ASP A O 1
ATOM 899 N N . ALA A 1 114 ? 10.213 3.321 -10.796 1.00 80.19 114 ALA A N 1
ATOM 900 C CA . ALA A 1 114 ? 9.181 4.179 -11.353 1.00 80.19 114 ALA A CA 1
ATOM 901 C C . ALA A 1 114 ? 9.586 5.658 -11.370 1.00 80.19 114 ALA A C 1
ATOM 903 O O . ALA A 1 114 ? 8.803 6.535 -10.986 1.00 80.19 114 ALA A O 1
ATOM 904 N N . GLU A 1 115 ? 10.781 5.952 -11.876 1.00 75.81 115 GLU A N 1
ATOM 905 C CA . GLU A 1 115 ? 11.193 7.314 -12.215 1.00 75.81 115 GLU A CA 1
ATOM 906 C C . GLU A 1 115 ? 10.154 8.054 -13.090 1.00 75.81 115 GLU A C 1
ATOM 908 O O . GLU A 1 115 ? 9.261 7.470 -13.715 1.00 75.81 115 GLU A O 1
ATOM 913 N N . ASP A 1 116 ? 10.228 9.387 -13.143 1.00 62.75 116 ASP A N 1
ATOM 914 C CA . ASP A 1 116 ? 9.189 10.250 -13.733 1.00 62.75 116 ASP A CA 1
ATOM 915 C C . ASP A 1 116 ? 8.832 9.925 -15.197 1.00 62.75 116 ASP A C 1
ATOM 917 O O . ASP A 1 116 ? 7.735 10.263 -15.653 1.00 62.75 116 ASP A O 1
ATOM 921 N N . ARG A 1 117 ? 9.719 9.252 -15.943 1.00 66.25 117 ARG A N 1
ATOM 922 C CA . ARG A 1 117 ? 9.536 8.975 -17.379 1.00 66.25 117 ARG A CA 1
ATOM 923 C C . ARG A 1 117 ? 9.394 7.498 -17.721 1.00 66.25 117 ARG A C 1
ATOM 925 O O . ARG A 1 117 ? 8.516 7.171 -18.515 1.00 66.25 117 ARG A O 1
ATOM 932 N N . ASP A 1 118 ? 10.140 6.630 -17.052 1.00 76.06 118 ASP A N 1
ATOM 933 C CA . ASP A 1 118 ? 10.161 5.197 -17.331 1.00 76.06 118 ASP A CA 1
ATOM 934 C C . ASP A 1 118 ? 9.654 4.402 -16.129 1.00 76.06 118 ASP A C 1
ATOM 936 O O . ASP A 1 118 ? 9.816 4.807 -14.983 1.00 76.06 118 ASP A O 1
ATOM 940 N N . ILE A 1 119 ? 9.029 3.259 -16.403 1.00 84.00 119 ILE A N 1
ATOM 941 C CA . ILE A 1 119 ? 8.734 2.259 -15.382 1.00 84.00 119 ILE A CA 1
ATOM 942 C C . ILE A 1 119 ? 9.300 0.936 -15.858 1.00 84.00 119 ILE A C 1
ATOM 944 O O . ILE A 1 119 ? 8.966 0.484 -16.956 1.00 84.00 119 ILE A O 1
ATOM 948 N N . LYS A 1 120 ? 10.160 0.324 -15.048 1.00 87.56 120 LYS A N 1
ATOM 949 C CA . LYS A 1 120 ? 10.829 -0.933 -15.391 1.00 87.56 120 LYS A CA 1
ATOM 950 C C . LYS A 1 120 ? 10.738 -1.899 -14.212 1.00 87.56 120 LYS A C 1
ATOM 952 O O . LYS A 1 120 ? 10.963 -1.479 -13.077 1.00 87.56 120 LYS A O 1
ATOM 957 N N . PRO A 1 121 ? 10.392 -3.177 -14.444 1.00 88.81 121 PRO A N 1
ATOM 958 C CA . PRO A 1 121 ? 10.492 -4.179 -13.397 1.00 88.81 121 PRO A CA 1
ATOM 959 C C . PRO A 1 121 ? 11.963 -4.355 -13.017 1.00 88.81 121 PRO A C 1
ATOM 961 O O . PRO A 1 121 ? 12.845 -4.382 -13.875 1.00 88.81 121 PRO A O 1
ATOM 964 N N . ILE A 1 122 ? 12.216 -4.476 -11.723 1.00 84.81 122 ILE A N 1
ATOM 965 C CA . ILE A 1 122 ? 13.535 -4.745 -11.175 1.00 84.81 122 ILE A CA 1
ATOM 966 C C . ILE A 1 122 ? 13.773 -6.254 -11.215 1.00 84.81 122 ILE A C 1
ATOM 968 O O . ILE A 1 122 ? 12.952 -7.033 -10.724 1.00 84.81 122 ILE A O 1
ATOM 972 N N . ASP A 1 123 ? 14.914 -6.670 -11.764 1.00 81.12 123 ASP A N 1
ATOM 973 C CA . ASP A 1 123 ? 15.340 -8.069 -11.725 1.00 81.12 123 ASP A CA 1
ATOM 974 C C . ASP A 1 123 ? 15.800 -8.453 -10.309 1.00 81.12 123 ASP A C 1
ATOM 976 O O . ASP A 1 123 ? 16.973 -8.346 -9.942 1.00 81.12 123 ASP A O 1
ATOM 980 N N . LEU A 1 124 ? 14.845 -8.915 -9.499 1.00 77.50 124 LEU A N 1
ATOM 981 C CA . LEU A 1 124 ? 15.107 -9.413 -8.150 1.00 77.50 124 LEU A CA 1
ATOM 982 C C . LEU A 1 124 ? 15.988 -10.666 -8.150 1.00 77.50 124 LEU A C 1
ATOM 984 O O . LEU A 1 124 ? 16.637 -10.934 -7.149 1.00 77.50 124 LEU A O 1
ATOM 988 N N . LYS A 1 125 ? 16.075 -11.441 -9.231 1.00 78.00 125 LYS A N 1
ATOM 989 C CA . LYS A 1 125 ? 16.999 -12.580 -9.261 1.00 78.00 125 LYS A CA 1
ATOM 990 C C . LYS A 1 125 ? 18.436 -12.083 -9.362 1.00 78.00 125 LYS A C 1
ATOM 992 O O . LYS A 1 125 ? 19.284 -12.495 -8.572 1.00 78.00 125 LYS A O 1
ATOM 997 N N . GLY A 1 126 ? 18.682 -11.162 -10.292 1.00 72.31 126 GLY A N 1
ATOM 998 C CA . GLY A 1 126 ? 19.993 -10.548 -10.494 1.00 72.31 126 GLY A CA 1
ATOM 999 C C . GLY A 1 126 ? 20.488 -9.751 -9.286 1.00 72.31 126 GLY A C 1
ATOM 1000 O O . GLY A 1 126 ? 21.675 -9.785 -8.984 1.00 72.31 126 GLY A O 1
ATOM 1001 N N . LEU A 1 127 ? 19.594 -9.071 -8.559 1.00 68.38 127 LEU A N 1
ATOM 1002 C CA . LEU A 1 127 ? 19.982 -8.246 -7.406 1.00 68.38 127 LEU A CA 1
ATOM 1003 C C . LEU A 1 127 ? 20.315 -9.028 -6.135 1.00 68.38 127 LEU A C 1
ATOM 1005 O O . LEU A 1 127 ? 20.929 -8.478 -5.222 1.00 68.38 127 LEU A O 1
ATOM 1009 N N . THR A 1 128 ? 19.823 -10.254 -6.023 1.00 65.94 128 THR A N 1
ATOM 1010 C CA . THR A 1 128 ? 19.687 -10.905 -4.716 1.00 65.94 128 THR A CA 1
ATOM 1011 C C . THR A 1 128 ? 20.312 -12.279 -4.674 1.00 65.94 128 THR A C 1
ATOM 1013 O O . THR A 1 128 ? 20.387 -12.882 -3.604 1.00 65.94 128 THR A O 1
ATOM 1016 N N . GLU A 1 129 ? 20.691 -12.788 -5.849 1.00 71.19 129 GLU A N 1
ATOM 1017 C CA . GLU A 1 129 ? 21.212 -14.136 -6.070 1.00 71.19 129 GLU A CA 1
ATOM 1018 C C . GLU A 1 129 ? 20.282 -15.239 -5.521 1.00 71.19 129 GLU A C 1
ATOM 1020 O O . GLU A 1 129 ? 20.624 -16.419 -5.508 1.00 71.19 129 GLU A O 1
ATOM 1025 N N . SER A 1 130 ? 19.067 -14.863 -5.106 1.00 69.44 130 SER A N 1
ATOM 1026 C CA . SER A 1 130 ? 18.085 -15.712 -4.453 1.00 69.44 130 SER A CA 1
ATOM 1027 C C . SER A 1 130 ? 17.030 -16.139 -5.463 1.00 69.44 130 SER A C 1
ATOM 1029 O O . SER A 1 130 ? 16.613 -15.367 -6.335 1.00 69.44 130 SER A O 1
ATOM 1031 N N . SER A 1 131 ? 16.580 -17.385 -5.342 1.00 71.44 131 SER A N 1
ATOM 1032 C CA . SER A 1 131 ? 15.460 -17.891 -6.137 1.00 71.44 131 SER A CA 1
ATOM 1033 C C . SER A 1 131 ? 14.120 -17.515 -5.484 1.00 71.44 131 SER A C 1
ATOM 1035 O O . SER A 1 131 ? 14.069 -17.406 -4.259 1.00 71.44 131 SER A O 1
ATOM 1037 N N . PRO A 1 132 ? 13.040 -17.327 -6.267 1.00 71.81 132 PRO A N 1
ATOM 1038 C CA . PRO A 1 132 ? 11.696 -17.086 -5.736 1.00 71.81 132 PRO A CA 1
ATOM 1039 C C . PRO A 1 132 ? 11.241 -18.192 -4.756 1.00 71.81 132 PRO A C 1
ATOM 1041 O O . PRO A 1 132 ? 11.718 -19.325 -4.869 1.00 71.81 132 PRO A O 1
ATOM 1044 N N . PRO A 1 133 ? 10.269 -17.920 -3.860 1.00 76.00 133 PRO A N 1
ATOM 1045 C CA . PRO A 1 133 ? 9.436 -16.717 -3.811 1.00 76.00 133 PRO A CA 1
ATOM 1046 C C . PRO A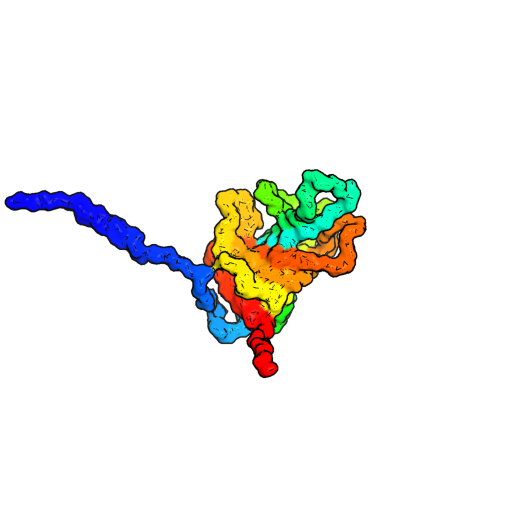 1 133 ? 10.127 -15.520 -3.148 1.00 76.00 133 PRO A C 1
ATOM 1048 O O . PRO A 1 133 ? 10.806 -15.652 -2.133 1.00 76.00 133 PRO A O 1
ATOM 1051 N N . TYR A 1 134 ? 9.902 -14.331 -3.709 1.00 80.75 134 TYR A N 1
ATOM 1052 C CA . TYR A 1 134 ? 10.303 -13.077 -3.080 1.00 80.75 134 TYR A CA 1
ATOM 1053 C C . TYR A 1 134 ? 9.171 -12.586 -2.181 1.00 80.75 134 TYR A C 1
ATOM 1055 O O . TYR A 1 134 ? 8.043 -12.389 -2.630 1.00 80.75 134 TYR A O 1
ATOM 1063 N N . VAL A 1 135 ? 9.488 -12.370 -0.912 1.00 82.88 135 VAL A N 1
ATOM 1064 C CA . VAL A 1 135 ? 8.587 -11.738 0.057 1.00 82.88 135 VAL A CA 1
ATOM 1065 C C . VAL A 1 135 ? 8.812 -10.222 0.055 1.00 82.88 135 VAL A C 1
ATOM 1067 O O . VAL A 1 135 ? 9.855 -9.767 -0.361 1.00 82.88 135 VAL A O 1
ATOM 1070 N N . ALA A 1 136 ? 7.888 -9.393 0.506 1.00 83.44 136 ALA A N 1
ATOM 1071 C CA . ALA A 1 136 ? 8.157 -8.004 0.857 1.00 83.44 136 ALA A CA 1
ATOM 1072 C C . ALA A 1 136 ? 7.342 -7.640 2.085 1.00 83.44 136 ALA A C 1
ATOM 1074 O O . ALA A 1 136 ? 6.164 -7.991 2.165 1.00 83.44 136 ALA A O 1
ATOM 1075 N N . GLU A 1 137 ? 7.959 -6.917 3.014 1.00 82.94 137 GLU A N 1
ATOM 1076 C CA . GLU A 1 137 ? 7.300 -6.423 4.215 1.00 82.94 137 GLU A CA 1
ATOM 1077 C C . GLU A 1 137 ? 7.302 -4.895 4.243 1.00 82.94 137 GLU A C 1
ATOM 1079 O O . GLU A 1 137 ? 8.307 -4.237 3.971 1.00 82.94 137 GLU A O 1
ATOM 1084 N N . PHE A 1 138 ? 6.137 -4.331 4.544 1.00 82.75 138 PHE A N 1
ATOM 1085 C CA . PHE A 1 138 ? 5.934 -2.915 4.798 1.00 82.75 138 PHE A CA 1
ATOM 1086 C C . PHE A 1 138 ? 5.526 -2.758 6.260 1.00 82.75 138 PHE A C 1
ATOM 1088 O O . PHE A 1 138 ? 4.462 -3.227 6.657 1.00 82.75 138 PHE A O 1
ATOM 1095 N N . GLY A 1 139 ? 6.377 -2.107 7.048 1.00 81.31 139 GLY A N 1
ATOM 1096 C CA . GLY A 1 139 ? 6.126 -1.790 8.451 1.00 81.31 139 GLY A CA 1
ATOM 1097 C C . GLY A 1 139 ? 5.948 -0.289 8.647 1.00 81.31 139 GLY A C 1
ATOM 1098 O O . GLY A 1 139 ? 6.662 0.502 8.032 1.00 81.31 139 GLY A O 1
ATOM 1099 N N . THR A 1 140 ? 5.008 0.126 9.493 1.00 79.38 140 THR A N 1
ATOM 1100 C CA . THR A 1 140 ? 4.903 1.521 9.934 1.00 79.38 140 THR A CA 1
ATOM 1101 C C . THR A 1 140 ? 4.243 1.632 11.304 1.00 79.38 140 THR A C 1
ATOM 1103 O O . THR A 1 140 ? 3.341 0.870 11.645 1.00 79.38 140 THR A O 1
ATOM 1106 N N . TRP A 1 141 ? 4.667 2.625 12.081 1.00 81.50 141 TRP A N 1
ATOM 1107 C CA . TRP A 1 141 ? 4.007 3.009 13.324 1.00 81.50 141 TRP A CA 1
ATOM 1108 C C . TRP A 1 141 ? 2.905 4.012 12.999 1.00 81.50 141 TRP A C 1
ATOM 1110 O O . TRP A 1 141 ? 3.184 5.139 12.593 1.00 81.50 141 TRP A O 1
ATOM 1120 N N . LEU A 1 142 ? 1.644 3.622 13.174 1.00 84.25 142 LEU A N 1
ATOM 1121 C CA . LEU A 1 142 ? 0.482 4.429 12.783 1.00 84.25 142 LEU A CA 1
ATOM 1122 C C . LEU A 1 142 ? 0.419 5.770 13.523 1.00 84.25 142 LEU A C 1
ATOM 1124 O O . LEU A 1 142 ? -0.070 6.759 12.980 1.00 84.25 142 LEU A O 1
ATOM 1128 N N . GLU A 1 143 ? 0.981 5.828 14.728 1.00 82.75 143 GLU A N 1
ATOM 1129 C CA . GLU A 1 143 ? 1.124 7.047 15.523 1.00 82.75 143 GLU A CA 1
ATOM 1130 C C . GLU A 1 143 ? 1.941 8.129 14.799 1.00 82.75 143 GLU A C 1
ATOM 1132 O O . GLU A 1 143 ? 1.644 9.322 14.910 1.00 82.75 143 GLU A O 1
ATOM 1137 N N . THR A 1 144 ? 2.935 7.720 14.003 1.00 76.50 144 THR A N 1
ATOM 1138 C CA . THR A 1 144 ? 3.857 8.622 13.298 1.00 76.50 144 THR A CA 1
ATOM 1139 C C . THR A 1 144 ? 3.371 9.008 11.901 1.00 76.50 144 THR A C 1
ATOM 1141 O O . THR A 1 144 ? 4.001 9.831 11.227 1.00 76.50 144 THR A O 1
ATOM 1144 N N . VAL A 1 145 ? 2.244 8.443 11.454 1.00 78.12 145 VAL A N 1
ATOM 1145 C CA . VAL A 1 145 ? 1.641 8.736 10.153 1.00 78.12 145 VAL A CA 1
ATOM 1146 C C . VAL A 1 145 ? 0.770 9.988 10.248 1.00 78.12 145 VAL A C 1
ATOM 1148 O O . VAL A 1 145 ? -0.155 10.081 11.051 1.00 78.12 145 VAL A O 1
ATOM 1151 N N . SER A 1 146 ? 1.017 10.976 9.395 1.00 73.06 146 SER A N 1
ATOM 1152 C CA . SER A 1 146 ? 0.222 12.202 9.362 1.00 73.06 146 SER A CA 1
ATOM 1153 C C . SER A 1 146 ? -1.215 11.920 8.913 1.00 73.06 146 SER A C 1
ATOM 1155 O O . SER A 1 146 ? -1.458 11.524 7.773 1.00 73.06 146 SER A O 1
ATOM 1157 N N . HIS A 1 147 ? -2.191 12.207 9.781 1.00 68.19 147 HIS A N 1
ATOM 1158 C CA . HIS A 1 147 ? -3.614 12.144 9.428 1.00 68.19 147 HIS A CA 1
ATOM 1159 C C . HIS A 1 147 ? -4.108 13.387 8.668 1.00 68.19 147 HIS A C 1
ATOM 1161 O O . HIS A 1 147 ? -5.228 13.365 8.154 1.00 68.19 147 HIS A O 1
ATOM 1167 N N . ASN A 1 148 ? -3.301 14.455 8.599 1.00 62.81 148 ASN A N 1
ATOM 1168 C CA . ASN A 1 148 ? -3.636 15.728 7.940 1.00 62.81 148 ASN A CA 1
ATOM 1169 C C . ASN A 1 148 ? -2.897 15.929 6.605 1.00 62.81 148 ASN A C 1
ATOM 1171 O O . ASN A 1 148 ? -3.293 16.777 5.806 1.00 62.81 148 ASN A O 1
ATOM 1175 N N . GLY A 1 149 ? -1.845 15.147 6.346 1.00 55.38 149 GLY A N 1
ATOM 1176 C CA . GLY A 1 149 ? -1.137 15.109 5.067 1.00 55.38 149 GLY A CA 1
ATOM 1177 C C . GLY A 1 149 ? -1.921 14.344 3.991 1.00 55.38 149 GLY A C 1
ATOM 1178 O O . GLY A 1 149 ? -2.631 13.380 4.293 1.00 55.38 149 GLY A O 1
ATOM 1179 N N . GLY A 1 150 ? -1.799 14.794 2.736 1.00 55.34 150 GLY A N 1
ATOM 1180 C CA . GLY A 1 150 ? -2.439 14.201 1.552 1.00 55.34 150 GLY A CA 1
ATOM 1181 C C . GLY A 1 150 ? -3.945 14.485 1.470 1.00 55.34 150 GLY A C 1
ATOM 1182 O O . GLY A 1 150 ? -4.720 14.013 2.294 1.00 55.34 150 GLY A O 1
ATOM 1183 N N . LYS A 1 151 ? -4.395 15.261 0.477 1.00 60.19 151 LYS A N 1
ATOM 1184 C CA . LYS A 1 151 ? -5.825 15.550 0.260 1.00 60.19 151 LYS A CA 1
ATOM 1185 C C . LYS A 1 151 ? -6.400 14.568 -0.760 1.00 60.19 151 LYS A C 1
ATOM 1187 O O . LYS A 1 151 ? -6.029 14.689 -1.916 1.00 60.19 151 LYS A O 1
ATOM 1192 N N . ALA A 1 152 ? -7.330 13.707 -0.324 1.00 63.47 152 ALA A N 1
ATOM 1193 C CA . ALA A 1 152 ? -8.154 12.791 -1.135 1.00 63.47 152 ALA A CA 1
ATOM 1194 C C . ALA A 1 152 ? -7.386 11.841 -2.091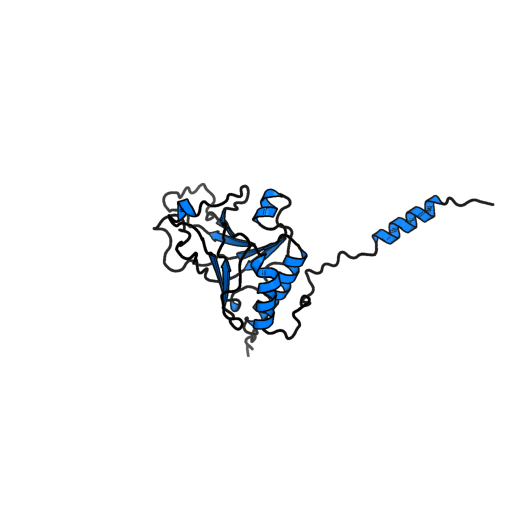 1.00 63.47 152 ALA A C 1
ATOM 1196 O O . ALA A 1 152 ? -6.249 12.110 -2.467 1.00 63.47 152 ALA A O 1
ATOM 1197 N N . PRO A 1 153 ? -7.981 10.710 -2.515 1.00 72.12 153 PRO A N 1
ATOM 1198 C CA . PRO A 1 153 ? -7.456 9.996 -3.669 1.00 72.12 153 PRO A CA 1
ATOM 1199 C C . PRO A 1 153 ? -7.457 10.918 -4.889 1.00 72.12 153 PRO A C 1
ATOM 1201 O O . PRO A 1 153 ? -8.472 11.563 -5.170 1.00 72.12 153 PRO A O 1
ATOM 1204 N N . PHE A 1 154 ? -6.353 10.976 -5.623 1.00 76.19 154 PHE A N 1
ATOM 1205 C CA . PHE A 1 154 ? -6.273 11.737 -6.868 1.00 76.19 154 PHE A CA 1
ATOM 1206 C C . PHE A 1 154 ? -5.831 10.845 -8.022 1.00 76.19 154 PHE A C 1
ATOM 1208 O O . PHE A 1 154 ? -5.202 9.805 -7.826 1.00 76.19 154 PHE A O 1
ATOM 1215 N N . LEU A 1 155 ? -6.192 11.254 -9.238 1.00 76.44 155 LEU A N 1
ATOM 1216 C CA . LEU A 1 155 ? -5.772 10.562 -10.447 1.00 76.44 155 LEU A CA 1
ATOM 1217 C C . LEU A 1 155 ? -4.281 10.850 -10.696 1.00 76.44 155 LEU A C 1
ATOM 1219 O O . LEU A 1 155 ? -3.914 11.969 -11.049 1.00 76.44 155 LEU A O 1
ATOM 1223 N N . GLN A 1 156 ? -3.450 9.829 -10.505 1.00 70.12 156 GLN A N 1
ATOM 1224 C CA . GLN A 1 156 ? -1.992 9.807 -10.648 1.00 70.12 156 GLN A CA 1
ATOM 1225 C C . GLN A 1 156 ? -1.527 10.185 -12.054 1.00 70.12 156 GLN A C 1
ATOM 1227 O O . GLN A 1 156 ? -0.646 11.016 -12.252 1.00 70.12 156 GLN A O 1
ATOM 1232 N N . SER A 1 157 ? -2.040 9.458 -13.043 1.00 69.75 157 SER A N 1
ATOM 1233 C CA . SER A 1 157 ? -1.536 9.491 -14.406 1.00 69.75 157 SER A CA 1
ATOM 1234 C C . SER A 1 157 ? -2.634 9.070 -15.362 1.00 69.75 157 SER A C 1
ATOM 1236 O O . SER A 1 157 ? -3.427 8.180 -15.067 1.00 69.75 157 SER A O 1
ATOM 1238 N N . LYS A 1 158 ? -2.650 9.714 -16.528 1.00 74.38 158 LYS A N 1
ATOM 1239 C CA . LYS A 1 158 ? -3.476 9.316 -17.670 1.00 74.38 158 LYS A CA 1
ATOM 1240 C C . LYS A 1 158 ? -2.735 8.366 -18.619 1.00 74.38 158 LYS A C 1
ATOM 1242 O O . LYS A 1 158 ? -3.336 7.913 -19.584 1.00 74.38 158 LYS A O 1
ATOM 1247 N N . ASN A 1 159 ? -1.447 8.089 -18.379 1.00 83.00 159 ASN A N 1
A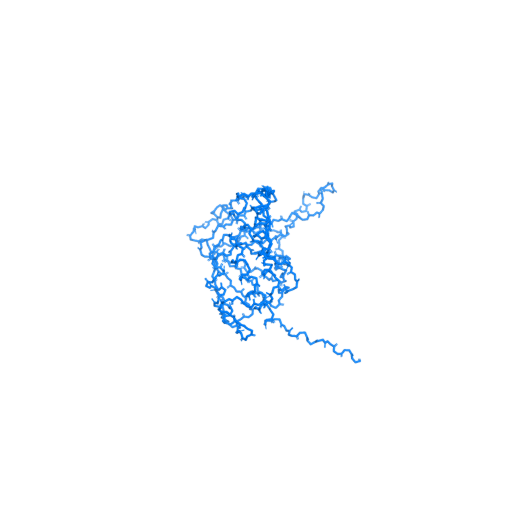TOM 1248 C CA . ASN A 1 159 ? -0.677 7.130 -19.168 1.00 83.00 159 ASN A CA 1
ATOM 1249 C C . ASN A 1 159 ? -1.081 5.703 -18.744 1.00 83.00 159 ASN A C 1
ATOM 1251 O O . ASN A 1 159 ? -0.819 5.348 -17.592 1.00 83.00 159 ASN A O 1
ATOM 1255 N N . PRO A 1 160 ? -1.669 4.882 -19.637 1.00 84.44 160 PRO A N 1
ATOM 1256 C CA . PRO A 1 160 ? -2.149 3.544 -19.290 1.00 84.44 160 PRO A CA 1
ATOM 1257 C C . PRO A 1 160 ? -1.050 2.619 -18.759 1.00 84.44 160 PRO A C 1
ATOM 1259 O O . PRO A 1 160 ? -1.269 1.933 -17.768 1.00 84.44 160 PRO A O 1
ATOM 1262 N N . ALA A 1 161 ? 0.149 2.659 -19.350 1.00 83.25 161 ALA A N 1
ATOM 1263 C CA . ALA A 1 161 ? 1.272 1.826 -18.919 1.00 83.25 161 ALA A CA 1
ATOM 1264 C C . ALA A 1 161 ? 1.750 2.197 -17.507 1.00 83.25 161 ALA A C 1
ATOM 1266 O O . ALA A 1 161 ? 2.088 1.328 -16.708 1.00 83.25 161 ALA A O 1
ATOM 1267 N N . ARG A 1 162 ? 1.721 3.493 -17.157 1.00 85.62 162 ARG A N 1
ATOM 1268 C CA . ARG A 1 162 ? 2.015 3.924 -15.781 1.00 85.62 162 ARG A CA 1
ATOM 1269 C C . ARG A 1 162 ? 0.876 3.608 -14.824 1.00 85.62 162 ARG A C 1
ATOM 1271 O O . ARG A 1 162 ? 1.135 3.252 -13.682 1.00 85.62 162 ARG A O 1
ATOM 1278 N N . ALA A 1 163 ? -0.369 3.771 -15.257 1.00 87.12 163 ALA A N 1
ATOM 1279 C CA . ALA A 1 163 ? -1.532 3.482 -14.430 1.00 87.12 163 ALA A CA 1
ATOM 1280 C C . ALA A 1 163 ? -1.577 2.003 -14.018 1.00 87.12 163 ALA A C 1
ATOM 1282 O O . ALA A 1 163 ? -1.857 1.725 -12.856 1.00 87.12 163 ALA A O 1
ATOM 1283 N N . ASP A 1 164 ? -1.223 1.090 -14.923 1.00 88.56 164 ASP A N 1
ATOM 1284 C CA . ASP A 1 164 ? -1.179 -0.353 -14.660 1.00 88.56 164 ASP A CA 1
ATOM 1285 C C . ASP A 1 164 ? -0.215 -0.711 -13.513 1.00 88.56 164 ASP A C 1
ATOM 1287 O O . ASP A 1 164 ? -0.574 -1.420 -12.567 1.00 88.56 164 ASP A O 1
ATOM 1291 N N . VAL A 1 165 ? 0.983 -0.119 -13.522 1.00 88.94 165 VAL A N 1
ATOM 1292 C CA . VAL A 1 165 ? 2.000 -0.384 -12.493 1.00 88.94 165 VAL A CA 1
ATOM 1293 C C . VAL A 1 165 ? 1.762 0.404 -11.208 1.00 88.94 165 VAL A C 1
ATOM 1295 O O . VAL A 1 165 ? 1.971 -0.121 -10.120 1.00 88.94 165 VAL A O 1
ATOM 1298 N N . LEU A 1 166 ? 1.339 1.665 -11.303 1.00 88.69 166 LEU A N 1
ATOM 1299 C CA . LEU A 1 166 ? 1.274 2.583 -10.159 1.00 88.69 166 LEU A CA 1
ATOM 1300 C C . LEU A 1 166 ? -0.085 2.613 -9.460 1.00 88.69 166 LEU A C 1
ATOM 1302 O O . LEU A 1 166 ? -0.195 3.163 -8.359 1.00 88.69 166 LEU A O 1
ATOM 1306 N N . GLY A 1 167 ? -1.119 2.095 -10.115 1.00 89.38 167 GLY A N 1
ATOM 1307 C CA . GLY A 1 167 ? -2.508 2.391 -9.806 1.00 89.38 167 GLY A CA 1
ATOM 1308 C C . GLY A 1 167 ? -2.885 3.803 -10.292 1.00 89.38 167 GLY A C 1
ATOM 1309 O O . GLY A 1 167 ? -2.219 4.779 -9.916 1.00 89.38 167 GLY A O 1
ATOM 1310 N N . PRO A 1 168 ? -3.942 3.964 -11.111 1.00 88.19 168 PRO A N 1
ATOM 1311 C CA . PRO A 1 168 ? -4.431 5.272 -11.539 1.00 88.19 168 PRO A CA 1
ATOM 1312 C C . PRO A 1 168 ? -4.870 6.154 -10.367 1.00 88.19 168 PRO A C 1
ATOM 1314 O O . PRO A 1 168 ? -4.758 7.372 -10.470 1.00 88.19 168 PRO A O 1
ATOM 1317 N N . TRP A 1 169 ? -5.336 5.578 -9.257 1.00 91.31 169 TRP A N 1
ATOM 1318 C CA . TRP A 1 169 ? -5.774 6.328 -8.079 1.00 91.31 169 TRP A CA 1
ATOM 1319 C C . TRP A 1 169 ? -4.752 6.229 -6.957 1.00 91.31 169 TRP A C 1
ATOM 1321 O O . TRP A 1 169 ? -4.462 5.138 -6.471 1.00 91.31 169 TRP A O 1
ATOM 1331 N N . GLU A 1 170 ? -4.220 7.373 -6.532 1.00 88.50 170 GLU A N 1
ATOM 1332 C CA . GLU A 1 170 ? -3.157 7.453 -5.533 1.00 88.50 170 GLU A CA 1
ATOM 1333 C C . GLU A 1 170 ? -3.612 8.127 -4.237 1.00 88.50 170 GLU A C 1
ATOM 1335 O O . GLU A 1 170 ? -4.322 9.134 -4.242 1.00 88.50 170 GLU A O 1
ATOM 1340 N N . LEU A 1 171 ? -3.091 7.607 -3.125 1.00 88.81 171 LEU A N 1
ATOM 1341 C CA . LEU A 1 171 ? -3.050 8.246 -1.820 1.00 88.81 171 LEU A CA 1
ATOM 1342 C C . LEU A 1 171 ? -1.615 8.351 -1.318 1.00 88.81 171 LEU A C 1
ATOM 1344 O O . LEU A 1 171 ? -0.851 7.396 -1.420 1.00 88.81 171 LEU A O 1
ATOM 1348 N N . LYS A 1 172 ? -1.280 9.490 -0.710 1.00 86.62 172 LYS A N 1
ATOM 1349 C CA . LYS A 1 172 ? 0.027 9.748 -0.101 1.00 86.62 172 LYS A CA 1
ATOM 1350 C C . LYS A 1 172 ? -0.130 10.021 1.386 1.00 86.62 172 LYS A C 1
ATOM 1352 O O . LYS A 1 172 ? -0.945 10.861 1.770 1.00 86.62 172 LYS A O 1
ATOM 1357 N N . PHE A 1 173 ? 0.679 9.354 2.196 1.00 82.25 173 PHE A N 1
ATOM 1358 C CA . PHE A 1 173 ? 0.768 9.571 3.634 1.00 82.25 173 PHE A CA 1
ATOM 1359 C C . PHE A 1 173 ? 2.203 9.901 4.003 1.00 82.25 173 PHE A C 1
ATOM 1361 O O . PHE A 1 173 ? 3.127 9.177 3.638 1.00 82.25 173 PHE A O 1
ATOM 1368 N N . GLN A 1 174 ? 2.385 10.987 4.748 1.00 77.69 174 GLN A N 1
ATOM 1369 C CA . GLN A 1 174 ? 3.672 11.260 5.372 1.00 77.69 174 GLN A CA 1
ATOM 1370 C C . GLN A 1 174 ? 3.805 10.366 6.597 1.00 77.69 174 GLN A C 1
ATOM 1372 O O . GLN A 1 174 ? 2.896 10.343 7.426 1.00 77.69 174 GLN A O 1
ATOM 1377 N N . SER A 1 175 ? 4.903 9.631 6.713 1.00 68.25 175 SER A N 1
ATOM 1378 C CA . SER A 1 175 ? 5.164 8.744 7.845 1.00 68.25 175 SER A CA 1
ATOM 1379 C C . SER A 1 175 ? 6.601 8.937 8.295 1.00 68.25 175 SER A C 1
ATOM 1381 O O . SER A 1 175 ? 7.513 8.848 7.482 1.00 68.25 175 SER A O 1
ATOM 1383 N N . ARG A 1 176 ? 6.811 9.169 9.595 1.00 55.81 176 ARG A N 1
ATOM 1384 C CA . ARG A 1 176 ? 8.147 9.084 10.210 1.00 55.81 176 ARG A CA 1
ATOM 1385 C C . ARG A 1 176 ? 8.410 7.643 10.657 1.00 55.81 176 ARG A C 1
ATOM 1387 O O . ARG A 1 176 ? 8.646 7.385 11.833 1.00 55.81 176 ARG A O 1
ATOM 1394 N N . GLY A 1 177 ? 8.210 6.695 9.746 1.00 45.09 177 GLY A N 1
ATOM 1395 C CA . GLY A 1 177 ? 8.250 5.261 10.019 1.00 45.09 177 GLY A CA 1
ATOM 1396 C C . GLY A 1 177 ? 9.524 4.602 9.500 1.00 45.09 177 GLY A C 1
ATOM 1397 O O . GLY A 1 177 ? 10.053 4.985 8.457 1.00 45.09 177 GLY A O 1
ATOM 1398 N N . PHE A 1 178 ? 9.990 3.589 10.231 1.00 44.28 178 PHE A N 1
ATOM 1399 C CA . PHE A 1 178 ? 11.062 2.697 9.802 1.00 44.28 178 PHE A CA 1
ATOM 1400 C C . PHE A 1 178 ? 10.524 1.676 8.802 1.00 44.28 178 PHE A C 1
ATOM 1402 O O . PHE A 1 178 ? 9.525 1.010 9.064 1.00 44.28 178 PHE A O 1
ATOM 1409 N N . PHE A 1 179 ? 11.221 1.509 7.683 1.00 48.78 179 PHE A N 1
ATOM 1410 C CA . PHE A 1 179 ? 10.941 0.443 6.731 1.00 48.78 179 PHE A CA 1
ATOM 1411 C C . PHE A 1 179 ? 11.717 -0.800 7.145 1.00 48.78 179 PHE A C 1
ATOM 1413 O O . PHE A 1 179 ? 12.929 -0.878 6.932 1.00 48.78 179 PHE A O 1
ATOM 1420 N N . VAL A 1 180 ? 11.028 -1.791 7.714 1.00 43.91 180 VAL A N 1
ATOM 1421 C CA . VAL A 1 180 ? 11.611 -3.126 7.885 1.00 43.91 180 VAL A CA 1
ATOM 1422 C C . VAL A 1 180 ? 11.677 -3.771 6.503 1.00 43.91 180 VAL A C 1
ATOM 1424 O O . VAL A 1 180 ? 10.728 -4.390 6.034 1.00 43.91 180 VAL A O 1
ATOM 1427 N N . ARG A 1 181 ? 12.805 -3.562 5.815 1.00 44.62 181 ARG A N 1
ATOM 1428 C CA . ARG A 1 181 ? 13.149 -4.251 4.567 1.00 44.62 181 ARG A CA 1
ATOM 1429 C C . ARG A 1 181 ? 13.379 -5.734 4.861 1.00 44.62 181 ARG A C 1
ATOM 1431 O O . ARG A 1 181 ? 14.524 -6.165 4.965 1.00 44.62 181 ARG A O 1
ATOM 1438 N N . SER A 1 182 ? 12.309 -6.506 4.961 1.00 40.03 182 SER A N 1
ATOM 1439 C CA . SER A 1 182 ? 12.401 -7.963 4.986 1.00 40.03 182 SER A CA 1
ATOM 1440 C C . SER A 1 182 ? 11.609 -8.526 3.817 1.00 40.03 182 SER A C 1
ATOM 1442 O O . SER A 1 182 ? 10.480 -8.985 3.943 1.00 40.03 182 SER A O 1
ATOM 1444 N N . ILE A 1 183 ? 12.234 -8.511 2.640 1.00 44.16 183 ILE A N 1
ATOM 1445 C CA . ILE A 1 183 ? 12.071 -9.655 1.751 1.00 44.16 183 ILE A CA 1
ATOM 1446 C C . ILE A 1 183 ? 12.857 -10.769 2.440 1.00 44.16 183 ILE A C 1
ATOM 1448 O O . ILE A 1 183 ? 14.065 -10.628 2.632 1.00 44.16 183 ILE A O 1
ATOM 1452 N N . PHE A 1 184 ? 12.207 -11.835 2.904 1.00 40.31 184 PHE A N 1
ATOM 1453 C CA . PHE A 1 184 ? 12.935 -12.974 3.467 1.00 40.31 184 PHE A CA 1
ATOM 1454 C C . PHE A 1 184 ? 13.974 -13.455 2.438 1.00 40.31 184 PHE A C 1
ATOM 1456 O O . PHE A 1 184 ? 13.613 -13.837 1.331 1.00 40.31 184 PHE A O 1
ATOM 1463 N N . GLY A 1 185 ? 15.261 -13.350 2.792 1.00 37.03 185 GLY A N 1
ATOM 1464 C CA . GLY A 1 185 ? 16.410 -13.683 1.935 1.00 37.03 185 GLY A CA 1
ATOM 1465 C C . GLY A 1 185 ? 17.023 -12.517 1.151 1.00 37.03 185 GLY A C 1
ATOM 1466 O O . GLY A 1 185 ? 18.152 -12.632 0.689 1.00 37.03 185 GLY A O 1
ATOM 1467 N N . VAL A 1 186 ? 16.351 -11.366 1.059 1.00 36.38 186 VAL A N 1
ATOM 1468 C CA . VAL A 1 186 ? 16.825 -10.221 0.279 1.00 36.38 186 VAL A CA 1
ATOM 1469 C C . VAL A 1 186 ? 16.687 -8.931 1.083 1.00 36.38 186 VAL A C 1
ATOM 1471 O O . VAL A 1 186 ? 15.641 -8.290 1.147 1.00 36.38 186 VAL A O 1
ATOM 1474 N N . LYS A 1 187 ? 17.794 -8.426 1.621 1.00 38.19 187 LYS A N 1
ATOM 1475 C CA . LYS A 1 187 ? 17.876 -6.970 1.766 1.00 38.19 187 LYS A CA 1
ATOM 1476 C C . LYS A 1 187 ? 17.852 -6.440 0.341 1.00 38.19 187 LYS A C 1
ATOM 1478 O O . LYS A 1 187 ? 18.793 -6.759 -0.373 1.00 38.19 187 LYS A O 1
ATOM 1483 N N . ILE A 1 188 ? 16.818 -5.692 -0.084 1.00 38.03 188 ILE A N 1
ATOM 1484 C CA . ILE A 1 188 ? 16.924 -4.888 -1.316 1.00 38.03 188 ILE A CA 1
ATOM 1485 C C . ILE A 1 188 ? 18.202 -4.096 -1.087 1.00 38.03 188 ILE A C 1
ATOM 1487 O O . ILE A 1 188 ? 18.204 -3.276 -0.153 1.00 38.03 188 ILE A O 1
ATOM 1491 N N . PRO A 1 189 ? 19.309 -4.405 -1.784 1.00 35.56 189 PRO A N 1
ATOM 1492 C CA . PRO A 1 189 ? 20.542 -3.707 -1.535 1.00 35.56 189 PRO A CA 1
ATOM 1493 C C . PRO A 1 189 ? 20.188 -2.270 -1.860 1.00 35.56 189 PRO A C 1
ATOM 1495 O O . PRO A 1 189 ? 19.768 -1.964 -2.974 1.00 35.56 189 PRO A O 1
ATOM 1498 N N . ALA A 1 190 ? 20.301 -1.372 -0.889 1.00 34.91 190 ALA A N 1
ATOM 1499 C CA . ALA A 1 190 ? 20.703 -0.054 -1.310 1.00 34.91 190 ALA A CA 1
ATOM 1500 C C . ALA A 1 190 ? 22.009 -0.301 -2.074 1.00 34.91 190 ALA A C 1
ATOM 1502 O O . ALA A 1 190 ? 22.958 -0.815 -1.485 1.00 34.91 190 ALA A O 1
ATOM 1503 N N . LEU A 1 191 ? 21.955 -0.159 -3.398 1.00 39.09 191 LEU A N 1
ATOM 1504 C CA . LEU A 1 191 ? 23.041 0.320 -4.240 1.00 39.09 191 LEU A CA 1
ATOM 1505 C C . LEU A 1 191 ? 24.424 0.153 -3.580 1.00 39.09 191 LEU A C 1
ATOM 1507 O O . LEU A 1 191 ? 24.940 1.105 -3.015 1.00 39.09 191 LEU A O 1
ATOM 1511 N N . LYS A 1 192 ? 24.994 -1.061 -3.631 1.00 28.17 192 LYS A N 1
ATOM 1512 C CA . LYS A 1 192 ? 26.318 -1.447 -3.091 1.00 28.17 192 LYS A CA 1
ATOM 1513 C C . LYS A 1 192 ? 26.601 -1.146 -1.598 1.00 28.17 192 LYS A C 1
ATOM 1515 O O . LYS A 1 192 ? 26.328 -0.096 -1.030 1.00 28.17 192 LYS A O 1
ATOM 1520 N N . GLN A 1 193 ? 27.276 -2.098 -0.952 1.00 30.05 193 GLN A N 1
ATOM 1521 C CA . GLN A 1 193 ? 27.823 -1.930 0.397 1.00 30.05 193 GLN A CA 1
ATOM 1522 C C . GLN A 1 193 ? 28.835 -0.775 0.451 1.00 30.05 193 GLN A C 1
ATOM 1524 O O . GLN A 1 193 ? 29.801 -0.759 -0.307 1.00 30.05 193 GLN A O 1
ATOM 1529 N N . GLY A 1 194 ? 28.609 0.160 1.379 1.00 38.16 194 GLY A N 1
ATOM 1530 C CA . GLY A 1 194 ? 29.532 1.254 1.701 1.00 38.16 194 GLY A CA 1
ATOM 1531 C C . GLY A 1 194 ? 28.867 2.591 2.038 1.00 38.16 194 GLY A C 1
ATOM 1532 O O . GLY A 1 194 ? 29.514 3.428 2.655 1.00 38.16 194 GLY A O 1
ATOM 1533 N N . PHE A 1 195 ? 27.592 2.799 1.684 1.00 35.75 195 PHE A N 1
ATOM 1534 C CA . PHE A 1 195 ? 27.010 4.150 1.691 1.00 35.75 195 PHE A CA 1
ATOM 1535 C C . PHE A 1 195 ? 26.074 4.513 2.847 1.00 35.75 195 PHE A C 1
ATOM 1537 O O . PHE A 1 195 ? 25.769 5.688 3.027 1.00 35.75 195 PHE A O 1
ATOM 1544 N N . PHE A 1 196 ? 25.616 3.552 3.647 1.00 35.69 196 PHE A N 1
ATOM 1545 C CA . PHE A 1 196 ? 24.564 3.831 4.621 1.00 35.69 196 PHE A CA 1
ATOM 1546 C C . PHE A 1 196 ? 24.935 3.317 6.003 1.00 35.69 196 PHE A C 1
ATOM 1548 O O . PHE A 1 196 ? 25.065 2.111 6.233 1.00 35.69 196 PHE A O 1
ATOM 1555 N N . GLY A 1 197 ? 25.140 4.274 6.910 1.00 33.19 197 GLY A N 1
ATOM 1556 C CA . GLY A 1 197 ? 25.202 4.030 8.342 1.00 33.19 197 GLY A CA 1
ATOM 1557 C C . GLY A 1 197 ? 23.929 3.339 8.827 1.00 33.19 197 GLY A C 1
ATOM 1558 O O . GLY A 1 197 ? 22.903 3.321 8.147 1.00 33.19 197 GLY A O 1
ATOM 1559 N N . LYS A 1 198 ? 24.040 2.711 9.996 1.00 35.25 198 LYS A N 1
ATOM 1560 C CA . LYS A 1 198 ? 22.937 2.048 10.694 1.00 35.25 198 LYS A CA 1
ATOM 1561 C C . LYS A 1 198 ? 21.725 2.985 10.711 1.00 35.25 198 LYS A C 1
ATOM 1563 O O . LYS A 1 198 ? 21.888 4.161 11.000 1.00 35.25 198 LYS A O 1
ATOM 1568 N N . ASP A 1 199 ? 20.550 2.439 10.425 1.00 38.69 199 ASP A N 1
ATOM 1569 C CA . ASP A 1 199 ? 19.264 3.116 10.610 1.00 38.69 199 ASP A CA 1
ATOM 1570 C C . ASP A 1 199 ? 18.959 4.163 9.525 1.00 38.69 199 ASP A C 1
ATOM 1572 O O . ASP A 1 199 ? 19.110 5.365 9.705 1.00 38.69 199 ASP A O 1
ATOM 1576 N N . PHE A 1 200 ? 18.499 3.699 8.360 1.00 42.25 200 PHE A N 1
ATOM 1577 C CA . PHE A 1 200 ? 17.983 4.601 7.331 1.00 42.25 200 PHE A CA 1
ATOM 1578 C C . PHE A 1 200 ? 16.812 5.432 7.865 1.00 42.25 200 PHE A C 1
ATOM 1580 O O . PHE A 1 200 ? 15.720 4.910 8.114 1.00 42.25 200 PHE A O 1
ATOM 1587 N N . GLU A 1 201 ? 17.048 6.736 7.960 1.00 41.12 201 GLU A N 1
ATOM 1588 C CA . GLU A 1 201 ? 16.031 7.762 8.114 1.00 41.12 201 GLU A CA 1
ATOM 1589 C C . GLU A 1 201 ? 15.139 7.840 6.861 1.00 41.12 201 GLU A C 1
ATOM 1591 O O . GLU A 1 201 ? 15.593 8.020 5.733 1.00 41.12 201 GLU A O 1
ATOM 1596 N N . THR A 1 202 ? 13.840 7.678 7.127 1.00 43.41 202 THR A N 1
ATOM 1597 C CA . THR A 1 202 ? 12.683 8.336 6.500 1.00 43.41 202 THR A CA 1
ATOM 1598 C C . THR A 1 202 ? 12.563 8.307 4.972 1.00 43.41 202 THR A C 1
ATOM 1600 O O . THR A 1 202 ? 13.086 9.162 4.265 1.00 43.41 202 THR A O 1
ATOM 1603 N N . SER A 1 203 ? 11.669 7.451 4.458 1.00 49.69 203 SER A N 1
ATOM 1604 C CA . SER A 1 203 ? 10.819 7.925 3.357 1.00 49.69 203 SER A CA 1
ATOM 1605 C C . SER A 1 203 ? 9.877 8.971 3.953 1.00 49.69 203 SER A C 1
ATOM 1607 O O . SER A 1 203 ? 9.076 8.634 4.827 1.00 49.69 203 SER A O 1
ATOM 1609 N N . ASP A 1 204 ? 9.913 10.206 3.465 1.00 62.38 204 ASP A N 1
ATOM 1610 C CA . ASP A 1 204 ? 8.973 11.241 3.907 1.00 62.38 204 ASP A CA 1
ATOM 1611 C C . ASP A 1 204 ? 7.531 10.945 3.486 1.00 62.38 204 ASP A C 1
ATOM 1613 O O . ASP A 1 204 ? 6.592 11.563 3.989 1.00 62.38 204 ASP A O 1
ATOM 1617 N N . THR A 1 205 ? 7.316 10.056 2.509 1.00 75.25 205 THR A N 1
ATOM 1618 C CA . THR A 1 205 ? 5.994 9.794 1.936 1.00 75.25 205 THR A CA 1
ATOM 1619 C C . THR A 1 205 ? 5.858 8.365 1.425 1.00 75.25 205 THR A C 1
ATOM 1621 O O . THR A 1 205 ? 6.556 7.949 0.503 1.00 75.25 205 THR A O 1
ATOM 1624 N N . VAL A 1 206 ? 4.866 7.661 1.967 1.00 81.75 206 VAL A N 1
ATOM 1625 C CA . VAL A 1 206 ? 4.375 6.379 1.461 1.00 81.75 206 VAL A CA 1
ATOM 1626 C C . VAL A 1 206 ? 3.190 6.632 0.544 1.00 81.75 206 VAL A C 1
ATOM 1628 O O . VAL A 1 206 ? 2.288 7.415 0.858 1.00 81.75 206 VAL A O 1
ATOM 1631 N N . ARG A 1 207 ? 3.175 5.925 -0.578 1.00 88.00 207 ARG A N 1
ATOM 1632 C CA . ARG A 1 207 ? 2.063 5.880 -1.516 1.00 88.00 207 ARG A CA 1
ATOM 1633 C C . ARG A 1 207 ? 1.282 4.581 -1.378 1.00 88.00 207 ARG A C 1
ATOM 1635 O O . ARG A 1 207 ? 1.878 3.512 -1.305 1.00 88.00 207 ARG A O 1
ATOM 1642 N N . PHE A 1 208 ? -0.033 4.684 -1.547 1.00 91.81 208 PHE A N 1
ATOM 1643 C CA . PHE A 1 208 ? -0.908 3.564 -1.885 1.00 91.81 208 PHE A CA 1
ATOM 1644 C C . PHE A 1 208 ? -1.619 3.834 -3.216 1.00 91.81 208 PHE A C 1
ATOM 1646 O O . PHE A 1 208 ? -2.279 4.863 -3.372 1.00 91.81 208 PHE A O 1
ATOM 1653 N N . GLY A 1 209 ? -1.459 2.926 -4.177 1.00 93.81 209 GLY A N 1
ATOM 1654 C CA . GLY A 1 209 ? -2.071 2.977 -5.503 1.00 93.81 209 GLY A CA 1
ATOM 1655 C C . GLY A 1 209 ? -3.162 1.924 -5.686 1.00 93.81 209 GLY A C 1
ATOM 1656 O O . GLY A 1 209 ? -2.994 0.784 -5.252 1.00 93.81 209 GLY A O 1
ATOM 1657 N N . PHE A 1 210 ? -4.253 2.293 -6.360 1.00 95.12 210 PHE A N 1
ATOM 1658 C CA . PHE A 1 210 ? -5.412 1.434 -6.620 1.00 95.12 210 PHE A CA 1
ATOM 1659 C C . PHE A 1 210 ? -5.901 1.570 -8.065 1.00 95.12 210 PHE A C 1
ATOM 1661 O O . PHE A 1 210 ? -5.819 2.649 -8.657 1.00 95.12 210 PHE A O 1
ATOM 1668 N N . ASP A 1 211 ? -6.465 0.485 -8.597 1.00 94.06 211 ASP A N 1
ATOM 1669 C CA . ASP A 1 211 ? -7.105 0.455 -9.922 1.00 94.06 211 ASP A CA 1
ATOM 1670 C C . ASP A 1 211 ? -8.433 1.209 -9.948 1.00 94.06 211 ASP A C 1
ATOM 1672 O O . ASP A 1 211 ? -8.765 1.885 -10.920 1.00 94.06 211 ASP A O 1
ATOM 1676 N N . ASP A 1 212 ? -9.174 1.137 -8.844 1.00 92.25 212 ASP A N 1
ATOM 1677 C CA . ASP A 1 212 ? -10.502 1.714 -8.707 1.00 92.25 212 ASP A CA 1
ATOM 1678 C C . ASP A 1 212 ? -10.519 2.876 -7.706 1.00 92.25 212 ASP A C 1
ATOM 1680 O O . ASP A 1 212 ? -9.933 2.819 -6.618 1.00 92.25 212 ASP A O 1
ATOM 1684 N N . ARG A 1 213 ? -11.263 3.928 -8.058 1.00 91.19 213 ARG A N 1
ATOM 1685 C CA . ARG A 1 213 ? -11.437 5.107 -7.209 1.00 91.19 213 ARG A CA 1
ATOM 1686 C C . ARG A 1 213 ? -12.126 4.749 -5.901 1.00 91.19 213 ARG A C 1
ATOM 1688 O O . ARG A 1 213 ? -11.711 5.224 -4.845 1.00 91.19 213 ARG A O 1
ATOM 1695 N N . ALA A 1 214 ? -13.178 3.934 -5.959 1.00 90.31 214 ALA A N 1
ATOM 1696 C CA . ALA A 1 214 ? -13.949 3.604 -4.770 1.00 90.31 214 ALA A CA 1
ATOM 1697 C C . ALA A 1 214 ? -13.125 2.735 -3.805 1.00 90.31 214 ALA A C 1
ATOM 1699 O O . ALA A 1 214 ? -13.242 2.896 -2.591 1.00 90.31 214 ALA A O 1
ATOM 1700 N N . ALA A 1 215 ? -12.240 1.870 -4.313 1.00 92.25 215 ALA A N 1
ATOM 1701 C CA . ALA A 1 215 ? -11.253 1.156 -3.502 1.00 92.25 215 ALA A CA 1
ATOM 1702 C C . ALA A 1 215 ? -10.300 2.118 -2.777 1.00 92.25 215 ALA A C 1
ATOM 1704 O O . ALA A 1 215 ? -10.134 2.002 -1.560 1.00 92.25 215 ALA A O 1
ATOM 1705 N N . ALA A 1 216 ? -9.755 3.114 -3.484 1.00 92.56 216 ALA A N 1
ATOM 1706 C CA . ALA A 1 216 ? -8.915 4.138 -2.868 1.00 92.56 216 ALA A CA 1
ATOM 1707 C C . ALA A 1 216 ? -9.682 4.942 -1.801 1.00 92.56 216 ALA A C 1
ATOM 1709 O O . ALA A 1 216 ? -9.175 5.167 -0.704 1.00 92.56 216 ALA A O 1
ATOM 1710 N N . GLU A 1 217 ? -10.928 5.341 -2.068 1.00 90.88 217 GLU A N 1
ATOM 1711 C CA . GLU A 1 217 ? -11.762 6.068 -1.100 1.00 90.88 217 GLU A CA 1
ATOM 1712 C C . GLU A 1 217 ? -12.068 5.223 0.153 1.00 90.88 217 GLU A C 1
ATOM 1714 O O . GLU A 1 217 ? -11.913 5.717 1.276 1.00 90.88 217 GLU A O 1
ATOM 1719 N N . ARG A 1 218 ? -12.414 3.935 -0.013 1.00 91.56 218 ARG A N 1
ATOM 1720 C CA . ARG A 1 218 ? -12.619 2.985 1.098 1.00 91.56 218 ARG A CA 1
ATOM 1721 C C . ARG A 1 218 ? -11.358 2.821 1.942 1.00 91.56 218 ARG A C 1
ATOM 1723 O O . ARG A 1 218 ? -11.442 2.881 3.170 1.00 91.56 218 ARG A O 1
ATOM 1730 N N . PHE A 1 219 ? -10.207 2.639 1.295 1.00 93.44 219 PHE A N 1
ATOM 1731 C CA . PHE A 1 219 ? -8.920 2.555 1.979 1.00 93.44 219 PHE A CA 1
ATOM 1732 C C . PHE A 1 219 ? -8.612 3.846 2.739 1.00 93.44 219 PHE A C 1
ATOM 1734 O O . PHE A 1 219 ? -8.338 3.786 3.931 1.00 93.44 219 PHE A O 1
ATOM 1741 N N . ASN A 1 220 ? -8.727 5.012 2.096 1.00 91.38 220 ASN A N 1
ATOM 1742 C CA . ASN A 1 220 ? -8.446 6.304 2.722 1.00 91.38 220 ASN A CA 1
ATOM 1743 C C . ASN A 1 220 ? -9.285 6.529 3.986 1.00 91.38 220 ASN A C 1
ATOM 1745 O O . ASN A 1 220 ? -8.756 6.969 5.005 1.00 91.38 220 ASN A O 1
ATOM 1749 N N . SER A 1 221 ? -10.585 6.221 3.926 1.00 89.56 221 SER A N 1
ATOM 1750 C CA . SER A 1 221 ? -11.489 6.399 5.065 1.00 89.56 221 SER A CA 1
ATOM 1751 C C . SER A 1 221 ? -11.131 5.465 6.229 1.00 89.56 221 SER A C 1
ATOM 1753 O O . SER A 1 221 ? -10.930 5.935 7.352 1.00 89.56 221 SER A O 1
ATOM 1755 N N . GLY A 1 222 ? -10.949 4.163 5.966 1.00 92.06 222 GLY A N 1
ATOM 1756 C CA . GLY A 1 222 ? -10.558 3.197 7.001 1.00 92.06 222 GLY A CA 1
ATOM 1757 C C . GLY A 1 222 ? -9.165 3.470 7.575 1.00 92.06 222 GLY A C 1
ATOM 1758 O O . GLY A 1 222 ? -8.988 3.520 8.789 1.00 92.06 222 GLY A O 1
ATOM 1759 N N . PHE A 1 223 ? -8.181 3.738 6.719 1.00 92.31 223 PHE A N 1
ATOM 1760 C CA . PHE A 1 223 ? -6.794 3.941 7.132 1.00 92.31 223 PHE A CA 1
ATOM 1761 C C . PHE A 1 223 ? -6.605 5.228 7.945 1.00 92.31 223 PHE A C 1
ATOM 1763 O O . PHE A 1 223 ? -5.945 5.216 8.980 1.00 92.31 223 PHE A O 1
ATOM 1770 N N . ARG A 1 224 ? -7.253 6.340 7.571 1.00 88.94 224 ARG A N 1
ATOM 1771 C CA . ARG A 1 224 ? -7.217 7.566 8.395 1.00 88.94 224 ARG A CA 1
ATOM 1772 C C . ARG A 1 224 ? -7.872 7.381 9.749 1.00 88.94 224 ARG A C 1
ATOM 1774 O O . ARG A 1 224 ? -7.445 7.995 10.723 1.00 88.94 224 ARG A O 1
ATOM 1781 N N . ARG A 1 225 ? -8.930 6.580 9.808 1.00 89.50 225 ARG A N 1
ATOM 1782 C CA . ARG A 1 225 ? -9.597 6.259 11.064 1.00 89.50 225 ARG A CA 1
ATOM 1783 C C . ARG A 1 225 ? -8.677 5.458 11.980 1.00 89.50 225 ARG A C 1
ATOM 1785 O O . ARG A 1 225 ? -8.542 5.818 13.143 1.00 89.50 225 ARG A O 1
ATOM 1792 N N . LEU A 1 226 ? -8.001 4.458 11.427 1.00 90.94 226 LEU A N 1
ATOM 1793 C CA . LEU A 1 226 ? -6.982 3.677 12.116 1.00 90.94 226 LEU A CA 1
ATOM 1794 C C . LEU A 1 226 ? -5.861 4.572 12.679 1.00 90.94 226 LEU A C 1
ATOM 1796 O O . LEU A 1 226 ? -5.591 4.531 13.874 1.00 90.94 226 LEU A O 1
ATOM 1800 N N . ILE A 1 227 ? -5.297 5.470 11.859 1.00 89.38 227 ILE A N 1
ATOM 1801 C CA . ILE A 1 227 ? -4.284 6.449 12.300 1.00 89.38 227 ILE A CA 1
ATOM 1802 C C . ILE A 1 227 ? -4.803 7.301 13.470 1.00 89.38 227 ILE A C 1
ATOM 1804 O O . ILE A 1 227 ? -4.109 7.474 14.468 1.00 89.38 227 ILE A O 1
ATOM 1808 N N . LYS A 1 228 ? -6.034 7.823 13.374 1.00 88.50 228 LYS A N 1
ATOM 1809 C CA . LYS A 1 228 ? -6.639 8.659 14.427 1.00 88.50 228 LYS A CA 1
ATOM 1810 C C . LYS A 1 228 ? -6.835 7.919 15.752 1.00 88.50 228 LYS A C 1
ATOM 1812 O O . LYS A 1 228 ? -6.787 8.568 16.790 1.00 88.50 228 LYS A O 1
ATOM 1817 N N . LEU A 1 229 ? -7.113 6.615 15.717 1.00 89.94 229 LEU A N 1
ATOM 1818 C CA . LEU A 1 229 ? -7.267 5.802 16.927 1.00 89.94 229 LEU A CA 1
ATOM 1819 C C . LEU A 1 229 ? -5.925 5.529 17.605 1.00 89.94 229 LEU A C 1
ATOM 1821 O O . LEU A 1 229 ? -5.873 5.510 18.829 1.00 89.94 229 LEU A O 1
ATOM 1825 N N . CYS A 1 230 ? -4.866 5.358 16.814 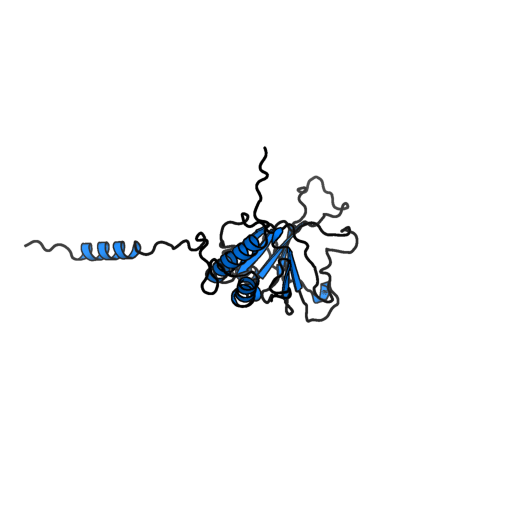1.00 88.12 230 CYS A N 1
ATOM 1826 C CA . CYS A 1 230 ? -3.518 5.127 17.321 1.00 88.12 230 CYS A CA 1
ATOM 1827 C C . CYS A 1 230 ? -2.833 6.401 17.814 1.00 88.12 230 CYS A C 1
ATOM 1829 O O . CYS A 1 230 ? -2.025 6.359 18.730 1.00 88.12 230 CYS A O 1
ATOM 1831 N N . GLN A 1 231 ? -3.147 7.558 17.238 1.00 85.06 231 GLN A N 1
ATOM 1832 C CA . GLN A 1 231 ? -2.504 8.790 17.668 1.00 85.06 231 GLN A CA 1
ATOM 1833 C C . GLN A 1 231 ? -2.938 9.201 19.076 1.00 85.06 231 GLN A C 1
ATOM 1835 O O . GLN A 1 231 ? -4.139 9.222 19.370 1.00 85.06 231 GLN A O 1
ATOM 1840 N N . PRO A 1 232 ? -1.987 9.614 19.937 1.00 73.44 232 PRO A N 1
ATOM 1841 C CA . PRO A 1 232 ? -2.334 10.152 21.237 1.00 73.44 232 PRO A CA 1
ATOM 1842 C C . PRO A 1 232 ? -3.274 11.335 21.019 1.00 73.44 232 PRO A C 1
ATOM 1844 O O . PRO A 1 232 ? -2.968 12.264 20.262 1.00 73.44 232 PRO A O 1
ATOM 1847 N N . ARG A 1 233 ? -4.447 11.302 21.667 1.00 63.22 233 ARG A N 1
ATOM 1848 C CA . ARG A 1 233 ? -5.349 12.457 21.695 1.00 63.22 233 ARG A CA 1
ATOM 1849 C C . ARG A 1 233 ? -4.510 13.618 22.187 1.00 63.22 233 ARG A C 1
ATOM 1851 O O . ARG A 1 233 ? -4.062 13.574 23.325 1.00 63.22 233 ARG A O 1
ATOM 1858 N N . SER A 1 234 ? -4.274 14.606 21.325 1.00 51.12 234 SER A N 1
ATOM 1859 C CA . SER A 1 234 ? -3.552 15.824 21.674 1.00 51.12 234 SER A CA 1
ATOM 1860 C C . SER A 1 234 ? -4.130 16.374 22.977 1.00 51.12 234 SER A C 1
ATOM 1862 O O . SER A 1 234 ? -5.167 17.041 22.996 1.00 51.12 234 SER A O 1
ATOM 1864 N N . THR A 1 235 ? -3.471 16.079 24.094 1.00 42.12 235 THR A N 1
ATOM 1865 C CA . THR A 1 235 ? -3.578 16.879 25.293 1.00 42.12 235 THR A CA 1
ATOM 1866 C C . THR A 1 235 ? -2.884 18.161 24.891 1.00 42.12 235 THR A C 1
ATOM 1868 O O . THR A 1 235 ? -1.661 18.263 24.903 1.00 42.12 235 THR A O 1
ATOM 1871 N N . LYS A 1 236 ? -3.663 19.137 24.409 1.00 38.12 236 LYS A N 1
ATOM 1872 C CA . LYS A 1 236 ? -3.159 20.504 24.304 1.00 38.12 236 LYS A CA 1
ATOM 1873 C C . LYS A 1 236 ? -2.446 20.789 25.628 1.00 38.12 236 LYS A C 1
ATOM 1875 O O . LYS A 1 236 ? -3.103 20.641 26.666 1.00 38.12 236 LYS A O 1
ATOM 1880 N N . PRO A 1 237 ? -1.156 21.161 25.638 1.00 37.84 237 PRO A N 1
ATOM 1881 C CA . PRO A 1 237 ? -0.569 21.675 26.857 1.00 37.84 237 PRO A CA 1
ATOM 1882 C C . PRO A 1 237 ? -1.434 22.870 27.261 1.00 37.84 237 PRO A C 1
ATOM 1884 O O . PRO A 1 237 ? -1.558 23.845 26.516 1.00 37.84 237 PRO A O 1
ATOM 1887 N N . ARG A 1 238 ? -2.126 22.758 28.402 1.00 39.28 238 ARG A N 1
ATOM 1888 C CA . ARG A 1 238 ? -2.658 23.934 29.086 1.00 39.28 238 ARG A CA 1
ATOM 1889 C C . ARG A 1 238 ? -1.428 24.679 29.574 1.00 39.28 238 ARG A C 1
ATOM 1891 O O . ARG A 1 238 ? -0.930 24.390 30.656 1.00 39.28 238 ARG A O 1
ATOM 1898 N N . TRP A 1 239 ? -0.925 25.583 28.747 1.00 41.62 239 TRP A N 1
ATOM 1899 C CA . TRP A 1 239 ? -0.084 26.664 29.225 1.00 41.62 239 TRP A CA 1
ATOM 1900 C C . TRP A 1 239 ? -0.950 27.450 30.217 1.00 41.62 239 TRP A C 1
ATOM 1902 O O . TRP A 1 239 ? -1.937 28.073 29.823 1.00 41.62 239 TRP A O 1
ATOM 1912 N N . LYS A 1 240 ? -0.674 27.253 31.508 1.00 37.41 240 LYS A N 1
ATOM 1913 C CA . LYS A 1 240 ? -1.064 28.173 32.573 1.00 37.41 240 LYS A CA 1
ATOM 1914 C C . LYS A 1 240 ? 0.051 29.188 32.730 1.00 37.41 240 LYS A C 1
ATOM 1916 O O . LYS A 1 240 ? 1.219 28.755 32.615 1.00 37.41 240 LYS A O 1
#